Protein 2GAN (pdb70)

Secondary structure (DSSP, 8-state):
-EEEE-SSGGGGHHHHHH--HHHHHTTT-SS--TT-SSPPPTT-HHHHHHHHHHHHHHIIIII-SEEEEEESSS-EEEEEEEE-S-GGGT--TT--TT--TTEEEEEEEEE-TTSTTSSHHHHHHHHHHHHHHHTT-EEEEEE-GGGSHHHHH---SEEE---TT-EEEEE-HHHHHT-/-EEEE-SSGGGGHHHHHH--HHHHHTTT-SS--TT-SSPPPTT-HHHHHHHHHHHHHHIIIII-SEEEEEEETTEEEEEEEEE-SSGGGS---SS-TT--TTEEEEEEEEE-GGGTTSSHHHHHHHHHHHHHHHTT-EEEEEE-GGGSHHHHH---SEEE---SS-EEEEE-TTT-

CATH classification: 3.40.630.30 (+1 more: 6.20.300.10)

Foldseek 3Di:
DFKDWDPQLLVCLVLLLVLLLVCLVLQNLPDDQPPDDDQDGSVDSVSSCVRCVVVSNCCSHQAFPIKMATDDPNHGFWIKTKGQDPPVPNPPPVDDPVQPNQAMEMDPTDGSPVCPPVCRSVRRVVVRQVVSVVVNHHYDYDDDVCSPVVNVVVLQQWDFPQPDPGTDIDGHPVSNVVD/DFKDWDPQQLVCLVLLLVLLLVCLVLQNLPPDQVVDPDQDGSVDSVSNCVRCSVVSNLCSHQAFPIKMFTDDVPHGFWIKTKGQPPNVPRPDDQDDPVQDNQAMEMDPTDGRPVCPPPCRSVRVVVVRCVVQVVVNHHYDYGDDPCSPVVNVVVCVQWDWPDDPVDTDIDHDPVRD

Sequence (355 aa):
EGVKKIKNPSTVKDELLELFRIYRSTNGKYPALEWVKRKPNPNDFNGFREVYEPFLKFRLSQEFDELYTYQKDNRIIGTIALVYKRIKEKGIWWVPEELNEKVGLIEFFVVDPEFQGKGIGSTLLEFAVKRLRSLGKDPYVVTFPNLEAYSYYYKKGFREIRYKEFVILKFNHKKFQLEEGVKKIKNPSTVKDELLELFRIYRSTNGKYPALEWVKRKPNPNDFNGFREVYEPFLKFRLSQEFDELYTYQKDNRIIGTIALVYKRIKEKGIWWVPEELNEKVGLIEFFVVDPEFQGKGIGSTLLEFAVKRLRSLGKDPYVVTFPNLEAYSYYYKKGFREIRYKEFVILKFNHKKF

Solvent-accessible surface area: 19460 Å² total

InterPro domains:
  IPR000182 GNAT domain [PF00583] (55-162)
  IPR000182 GNAT domain [PS51186] (5-179)
  IPR016181 Acyl-CoA N-acyltransferase [SSF55729] (15-171)

Structure (mmCIF, N/CA/C/O backbone):
data_2GAN
#
_entry.id   2GAN
#
_cell.length_a   128.706
_cell.length_b   76.660
_cell.length_c   45.005
_cell.angle_alpha   90.00
_cell.angle_beta   100.32
_cell.angle_gamma   90.00
#
_symmetry.space_group_name_H-M   'C 1 2 1'
#
loop_
_entity.id
_entity.type
_entity.pdbx_description
1 polymer '182aa long hypothetical protein'
2 non-polymer 'SULFATE ION'
3 non-polymer 1,2-ETHANEDIOL
4 water water
#
loop_
_atom_site.group_PDB
_atom_site.id
_atom_site.type_symbol
_atom_site.label_atom_id
_atom_site.label_alt_id
_atom_site.label_comp_id
_atom_site.label_asym_id
_atom_site.label_entity_id
_atom_site.label_seq_id
_atom_site.pdbx_PDB_ins_code
_atom_site.Cartn_x
_atom_site.Cartn_y
_atom_site.Cartn_z
_atom_site.occupancy
_atom_site.B_iso_or_equiv
_atom_site.auth_seq_id
_atom_site.auth_comp_id
_atom_site.auth_asym_id
_atom_site.auth_atom_id
_atom_site.pdbx_PDB_model_num
ATOM 9 N N . GLU A 1 2 ? 45.209 30.278 14.788 1.00 38.54 2 GLU A N 1
ATOM 10 C CA . GLU A 1 2 ? 44.680 30.652 16.090 1.00 36.74 2 GLU A CA 1
ATOM 11 C C . GLU A 1 2 ? 45.641 30.218 17.188 1.00 35.65 2 GLU A C 1
ATOM 12 O O . GLU A 1 2 ? 46.648 29.562 16.915 1.00 35.41 2 GLU A O 1
ATOM 18 N N . GLY A 1 3 ? 45.326 30.585 18.426 1.00 32.80 3 GLY A N 1
ATOM 19 C CA . GLY A 1 3 ? 46.174 30.217 19.544 1.00 30.64 3 GLY A CA 1
ATOM 20 C C . GLY A 1 3 ? 46.245 31.292 20.611 1.00 30.06 3 GLY A C 1
ATOM 21 O O . GLY A 1 3 ? 45.719 32.397 20.436 1.00 28.39 3 GLY A O 1
ATOM 22 N N . VAL A 1 4 ? 46.900 30.962 21.722 1.00 28.49 4 VAL A N 1
ATOM 23 C CA . VAL A 1 4 ? 47.066 31.885 22.836 1.00 26.91 4 VAL A CA 1
ATOM 24 C C . VAL A 1 4 ? 48.133 32.906 22.483 1.00 27.31 4 VAL A C 1
ATOM 25 O O . VAL A 1 4 ? 49.165 32.565 21.919 1.00 27.75 4 VAL A O 1
ATOM 29 N N . LYS A 1 5 ? 47.891 34.164 22.800 1.00 25.77 5 LYS A N 1
ATOM 30 C CA . LYS A 1 5 ? 48.886 35.164 22.485 1.00 26.94 5 LYS A CA 1
ATOM 31 C C . LYS A 1 5 ? 48.959 36.184 23.602 1.00 27.32 5 LYS A C 1
ATOM 32 O O . LYS A 1 5 ? 47.939 36.718 24.045 1.00 26.63 5 LYS A O 1
ATOM 38 N N . LYS A 1 6 ? 50.176 36.441 24.065 1.00 26.19 6 LYS A N 1
ATOM 39 C CA . LYS A 1 6 ? 50.389 37.392 25.143 1.00 25.78 6 LYS A CA 1
ATOM 40 C C . LYS A 1 6 ? 50.352 38.802 24.571 1.00 24.48 6 LYS A C 1
ATOM 41 O O . LYS A 1 6 ? 50.804 39.030 23.454 1.00 23.66 6 LYS A O 1
ATOM 47 N N . ILE A 1 7 ? 49.791 39.740 25.323 1.00 23.26 7 ILE A N 1
ATOM 48 C CA . ILE A 1 7 ? 49.754 41.121 24.862 1.00 24.40 7 ILE A CA 1
ATOM 49 C C . ILE A 1 7 ? 50.852 41.898 25.593 1.00 24.80 7 ILE A C 1
ATOM 50 O O . ILE A 1 7 ? 50.776 42.111 26.803 1.00 25.51 7 ILE A O 1
ATOM 55 N N . LYS A 1 8 ? 51.874 42.312 24.852 1.00 26.28 8 LYS A N 1
ATOM 56 C CA . LYS A 1 8 ? 52.996 43.058 25.423 1.00 28.98 8 LYS A CA 1
ATOM 57 C C . LYS A 1 8 ? 52.538 44.296 26.193 1.00 28.54 8 LYS A C 1
ATOM 58 O O . LYS A 1 8 ? 52.949 44.517 27.328 1.00 29.92 8 LYS A O 1
ATOM 64 N N . ASN A 1 9 ? 51.683 45.100 25.577 1.00 28.61 9 ASN A N 1
ATOM 65 C CA . ASN A 1 9 ? 51.190 46.310 26.220 1.00 30.18 9 ASN A CA 1
ATOM 66 C C . ASN A 1 9 ? 49.665 46.304 26.221 1.00 30.03 9 ASN A C 1
ATOM 67 O O . ASN A 1 9 ? 49.021 46.901 25.359 1.00 30.51 9 ASN A O 1
ATOM 72 N N . PRO A 1 10 ? 49.069 45.624 27.215 1.00 29.70 10 PRO A N 1
ATOM 73 C CA . PRO A 1 10 ? 47.620 45.500 27.366 1.00 28.28 10 PRO A CA 1
ATOM 74 C C . PRO A 1 10 ? 46.798 46.724 26.978 1.00 29.31 10 PRO A C 1
ATOM 75 O O . PRO A 1 10 ? 45.696 46.583 26.447 1.00 28.30 10 PRO A O 1
ATOM 79 N N . SER A 1 11 ? 47.321 47.924 27.214 1.00 27.08 11 SER A N 1
ATOM 80 C CA . SER A 1 11 ? 46.548 49.117 26.878 1.00 27.86 11 SER A CA 1
ATOM 81 C C . SER A 1 11 ? 46.315 49.310 25.373 1.00 27.21 11 SER A C 1
ATOM 82 O O . SER A 1 11 ? 45.354 49.966 24.977 1.00 28.73 11 SER A O 1
ATOM 85 N N . THR A 1 12 ? 47.166 48.723 24.535 1.00 26.69 12 THR A N 1
ATOM 86 C CA . THR A 1 12 ? 47.027 48.881 23.088 1.00 25.67 12 THR A CA 1
ATOM 87 C C . THR A 1 12 ? 45.856 48.127 22.443 1.00 24.85 12 THR A C 1
ATOM 88 O O . THR A 1 12 ? 45.618 48.271 21.247 1.00 25.12 12 THR A O 1
ATOM 92 N N . VAL A 1 13 ? 45.126 47.327 23.212 1.00 23.46 13 VAL A N 1
ATOM 93 C CA . VAL A 1 13 ? 43.986 46.606 22.645 1.00 23.66 13 VAL A CA 1
ATOM 94 C C . VAL A 1 13 ? 42.685 46.981 23.346 1.00 24.11 13 VAL A C 1
ATOM 95 O O . VAL A 1 13 ? 41.685 46.271 23.249 1.00 22.59 13 VAL A O 1
ATOM 99 N N . LYS A 1 14 ? 42.699 48.119 24.032 1.00 25.20 14 LYS A N 1
ATOM 100 C CA . LYS A 1 14 ? 41.529 48.583 24.767 1.00 27.27 14 LYS A CA 1
ATOM 101 C C . LYS A 1 14 ? 40.256 48.659 23.916 1.00 26.17 14 LYS A C 1
ATOM 102 O O . LYS A 1 14 ? 39.194 48.182 24.323 1.00 25.99 14 LYS A O 1
ATOM 108 N N . ASP A 1 15 ? 40.366 49.253 22.735 1.00 26.04 15 ASP A N 1
ATOM 109 C CA . ASP A 1 15 ? 39.218 49.400 21.850 1.00 24.11 15 ASP A CA 1
ATOM 110 C C . ASP A 1 15 ? 38.625 48.057 21.444 1.00 23.29 15 ASP A C 1
ATOM 111 O O . ASP A 1 15 ? 37.403 47.854 21.512 1.00 18.86 15 ASP A O 1
ATOM 116 N N . GLU A 1 16 ? 39.487 47.136 21.028 1.00 22.51 16 GLU A N 1
ATOM 117 C CA . GLU A 1 16 ? 39.028 45.811 20.626 1.00 22.25 16 GLU A CA 1
ATOM 118 C C . GLU A 1 16 ? 38.394 45.089 21.814 1.00 21.82 16 GLU A C 1
ATOM 119 O O . GLU A 1 16 ? 37.376 44.423 21.665 1.00 24.60 16 GLU A O 1
ATOM 125 N N . LEU A 1 17 ? 38.999 45.230 22.991 1.00 22.39 17 LEU A N 1
ATOM 126 C CA . LEU A 1 17 ? 38.480 44.600 24.202 1.00 21.17 17 LEU A CA 1
ATOM 127 C C . LEU A 1 17 ? 37.144 45.226 24.624 1.00 20.92 17 LEU A C 1
ATOM 128 O O . LEU A 1 17 ? 36.198 44.521 24.988 1.00 18.24 17 LEU A O 1
ATOM 133 N N . LEU A 1 18 ? 37.068 46.550 24.566 1.00 19.18 18 LEU A N 1
ATOM 134 C CA . LEU A 1 18 ? 35.844 47.253 24.934 1.00 20.54 18 LEU A CA 1
ATOM 135 C C . LEU A 1 18 ? 34.635 46.687 24.185 1.00 21.93 18 LEU A C 1
ATOM 136 O O . LEU A 1 18 ? 33.595 46.398 24.785 1.00 23.24 18 LEU A O 1
ATOM 141 N N . GLU A 1 19 ? 34.785 46.527 22.871 1.00 21.54 19 GLU A N 1
ATOM 142 C CA . GLU A 1 19 ? 33.716 46.018 22.014 1.00 21.71 19 GLU A CA 1
ATOM 143 C C . GLU A 1 19 ? 33.403 44.548 22.310 1.00 21.31 19 GLU A C 1
ATOM 144 O O . GLU A 1 19 ? 32.251 44.113 22.214 1.00 18.93 19 GLU A O 1
ATOM 150 N N . LEU A 1 20 ? 34.428 43.781 22.666 1.00 19.70 20 LEU A N 1
ATOM 151 C CA . LEU A 1 20 ? 34.218 42.376 23.007 1.00 19.84 20 LEU A CA 1
ATOM 152 C C . LEU A 1 20 ? 33.397 42.331 24.306 1.00 20.89 20 LEU A C 1
ATOM 153 O O . LEU A 1 20 ? 32.434 41.566 24.423 1.00 20.59 20 LEU A O 1
ATOM 166 N N . PHE A 1 22 ? 31.331 44.512 25.397 1.00 23.93 22 PHE A N 1
ATOM 167 C CA . PHE A 1 22 ? 29.966 44.984 25.162 1.00 22.58 22 PHE A CA 1
ATOM 168 C C . PHE A 1 22 ? 29.114 43.869 24.568 1.00 21.69 22 PHE A C 1
ATOM 169 O O . PHE A 1 22 ? 27.961 43.674 24.961 1.00 22.09 22 PHE A O 1
ATOM 177 N N . ARG A 1 23 ? 29.679 43.137 23.618 1.00 23.11 23 ARG A N 1
ATOM 178 C CA . ARG A 1 23 ? 28.940 42.050 22.997 1.00 23.89 23 ARG A CA 1
ATOM 179 C C . ARG A 1 23 ? 28.573 41.026 24.066 1.00 23.71 23 ARG A C 1
ATOM 180 O O . ARG A 1 23 ? 27.505 40.422 24.025 1.00 25.73 23 ARG A O 1
ATOM 188 N N . ILE A 1 24 ? 29.445 40.859 25.050 1.00 25.46 24 ILE A N 1
ATOM 189 C CA . ILE A 1 24 ? 29.174 39.927 26.139 1.00 25.75 24 ILE A CA 1
ATOM 190 C C . ILE A 1 24 ? 28.083 40.502 27.043 1.00 25.86 24 ILE A C 1
ATOM 191 O O . ILE A 1 24 ? 27.200 39.782 27.505 1.00 24.70 24 ILE A O 1
ATOM 196 N N . TYR A 1 25 ? 28.156 41.808 27.287 1.00 24.24 25 TYR A N 1
ATOM 197 C CA . TYR A 1 25 ? 27.176 42.499 28.118 1.00 25.08 25 TYR A CA 1
ATOM 198 C C . TYR A 1 25 ? 25.796 42.360 27.488 1.00 25.71 25 TYR A C 1
ATOM 199 O O . TYR A 1 25 ? 24.798 42.217 28.187 1.00 28.43 25 TYR A O 1
ATOM 208 N N . ARG A 1 26 ? 25.741 42.405 26.165 1.00 27.01 26 ARG A N 1
ATOM 209 C CA . ARG A 1 26 ? 24.473 42.283 25.456 1.00 27.63 26 ARG A CA 1
ATOM 210 C C . ARG A 1 26 ? 24.025 40.820 25.413 1.00 28.30 26 ARG A C 1
ATOM 211 O O . ARG A 1 26 ? 22.878 40.505 25.726 1.00 28.59 26 ARG A O 1
ATOM 219 N N . SER A 1 27 ? 24.927 39.918 25.046 1.00 28.33 27 SER A N 1
ATOM 220 C CA . SER A 1 27 ? 24.555 38.509 24.972 1.00 28.91 27 SER A CA 1
ATOM 221 C C . SER A 1 27 ? 24.058 37.966 26.312 1.00 27.92 27 SER A C 1
ATOM 222 O O . SER A 1 27 ? 23.164 37.125 26.343 1.00 27.38 27 SER A O 1
ATOM 225 N N . THR A 1 28 ? 24.634 38.448 27.412 1.00 27.15 28 THR A N 1
ATOM 226 C CA . THR A 1 28 ? 24.239 38.006 28.757 1.00 26.29 28 THR A CA 1
ATOM 227 C C . THR A 1 28 ? 23.165 38.905 29.372 1.00 29.00 28 THR A C 1
ATOM 228 O O . THR A 1 28 ? 22.837 38.783 30.557 1.00 30.09 28 THR A O 1
ATOM 232 N N . ASN A 1 29 ? 22.634 39.821 28.576 1.00 29.14 29 ASN A N 1
ATOM 233 C CA . ASN A 1 29 ? 21.603 40.738 29.046 1.00 31.58 29 ASN A CA 1
ATOM 234 C C . ASN A 1 29 ? 22.017 41.543 30.280 1.00 29.32 29 ASN A C 1
ATOM 235 O O . ASN A 1 29 ? 21.291 41.600 31.276 1.00 28.13 29 ASN A O 1
ATOM 240 N N . GLY A 1 30 ? 23.187 42.168 30.202 1.00 29.09 30 GLY A N 1
ATOM 241 C CA . GLY A 1 30 ? 23.678 42.988 31.299 1.00 28.19 30 GLY A CA 1
ATOM 242 C C . GLY A 1 30 ? 24.293 42.249 32.474 1.00 26.88 30 GLY A C 1
ATOM 243 O O . GLY A 1 30 ? 24.649 42.864 33.478 1.00 25.60 30 GLY A O 1
ATOM 244 N N . LYS A 1 31 ? 24.439 40.936 32.350 1.00 25.97 31 LYS A N 1
ATOM 245 C CA . LYS A 1 31 ? 24.999 40.131 33.430 1.00 25.62 31 LYS A CA 1
ATOM 246 C C . LYS A 1 31 ? 26.504 40.309 33.595 1.00 24.69 31 LYS A C 1
ATOM 247 O O . LYS A 1 31 ? 26.988 40.566 34.697 1.00 24.58 31 LYS A O 1
ATOM 253 N N . TYR A 1 32 ? 27.236 40.179 32.494 1.00 22.08 32 TYR A N 1
ATOM 254 C CA . TYR A 1 32 ? 28.685 40.303 32.511 1.00 22.63 32 TYR A CA 1
ATOM 255 C C . TYR A 1 32 ? 29.156 41.249 31.416 1.00 23.05 32 TYR A C 1
ATOM 256 O O . TYR A 1 32 ? 28.510 41.380 30.379 1.00 22.81 32 TYR A O 1
ATOM 265 N N . PRO A 1 33 ? 30.283 41.940 31.641 1.00 23.14 33 PRO A N 1
ATOM 266 C CA . PRO A 1 33 ? 31.118 41.859 32.845 1.00 26.18 33 PRO A CA 1
ATOM 267 C C . PRO A 1 33 ? 30.490 42.614 34.014 1.00 27.42 33 PRO A C 1
ATOM 268 O O . PRO A 1 33 ? 29.626 43.469 33.813 1.00 27.52 33 PRO A O 1
ATOM 272 N N . ALA A 1 34 ? 30.924 42.291 35.230 1.00 29.93 34 ALA A N 1
ATOM 273 C CA . ALA A 1 34 ? 30.390 42.925 36.438 1.00 32.39 34 ALA A CA 1
ATOM 274 C C . ALA A 1 34 ? 30.651 44.426 36.491 1.00 32.63 34 ALA A C 1
ATOM 275 O O . ALA A 1 34 ? 31.711 44.892 36.085 1.00 33.04 34 ALA A O 1
ATOM 277 N N . LEU A 1 35 ? 29.676 45.174 36.995 1.00 35.18 35 LEU A N 1
ATOM 278 C CA . LEU A 1 35 ? 29.792 46.626 37.113 1.00 39.01 35 LEU A CA 1
ATOM 279 C C . LEU A 1 35 ? 29.524 47.060 38.553 1.00 41.52 35 LEU A C 1
ATOM 280 O O . LEU A 1 35 ? 28.577 47.800 38.830 1.00 41.89 35 LEU A O 1
ATOM 285 N N . GLU A 1 36 ? 30.369 46.591 39.465 1.00 44.58 36 GLU A N 1
ATOM 286 C CA . GLU A 1 36 ? 30.246 46.892 40.890 1.00 47.59 36 GLU A CA 1
ATOM 287 C C . GLU A 1 36 ? 30.110 48.383 41.211 1.00 47.85 36 GLU A C 1
ATOM 288 O O . GLU A 1 36 ? 29.286 48.764 42.042 1.00 49.01 36 GLU A O 1
ATOM 294 N N . TRP A 1 37 ? 30.919 49.215 40.554 1.00 47.88 37 TRP A N 1
ATOM 295 C CA . TRP A 1 37 ? 30.918 50.666 40.775 1.00 47.70 37 TRP A CA 1
ATOM 296 C C . TRP A 1 37 ? 29.892 51.444 39.948 1.00 45.89 37 TRP A C 1
ATOM 297 O O . TRP A 1 37 ? 30.083 52.631 39.678 1.00 44.65 37 TRP A O 1
ATOM 308 N N . VAL A 1 38 ? 28.808 50.785 39.551 1.00 44.57 38 VAL A N 1
ATOM 309 C CA . VAL A 1 38 ? 27.780 51.444 38.751 1.00 42.69 38 VAL A CA 1
ATOM 310 C C . VAL A 1 38 ? 26.420 51.396 39.430 1.00 41.80 38 VAL A C 1
ATOM 311 O O . VAL A 1 38 ? 25.896 50.320 39.722 1.00 39.33 38 VAL A O 1
ATOM 315 N N . LYS A 1 39 ? 25.855 52.574 39.679 1.00 41.92 39 LYS A N 1
ATOM 316 C CA . LYS A 1 39 ? 24.558 52.682 40.331 1.00 42.37 39 LYS A CA 1
ATOM 317 C C . LYS A 1 39 ? 23.476 52.141 39.409 1.00 41.97 39 LYS A C 1
ATOM 318 O O . LYS A 1 39 ? 22.903 51.076 39.652 1.00 43.36 39 LYS A O 1
ATOM 324 N N . ARG A 1 40 ? 23.197 52.882 38.347 1.00 41.42 40 ARG A N 1
ATOM 325 C CA . ARG A 1 40 ? 22.197 52.464 37.377 1.00 40.05 40 ARG A CA 1
ATOM 326 C C . ARG A 1 40 ? 22.913 51.870 36.164 1.00 36.68 40 ARG A C 1
ATOM 327 O O . ARG A 1 40 ? 23.668 52.560 35.481 1.00 34.33 40 ARG A O 1
ATOM 335 N N . LYS A 1 41 ? 22.682 50.584 35.909 1.00 33.93 41 LYS A N 1
ATOM 336 C CA . LYS A 1 41 ? 23.318 49.909 34.785 1.00 32.12 41 LYS A CA 1
ATOM 337 C C . LYS A 1 41 ? 22.576 50.196 33.479 1.00 29.53 41 LYS A C 1
ATOM 338 O O . LYS A 1 41 ? 21.346 50.211 33.438 1.00 26.72 41 LYS A O 1
ATOM 344 N N . PRO A 1 42 ? 23.325 50.455 32.395 1.00 28.78 42 PRO A N 1
ATOM 345 C CA . PRO A 1 42 ? 22.742 50.748 31.084 1.00 27.97 42 PRO A CA 1
ATOM 346 C C . PRO A 1 42 ? 22.106 49.540 30.421 1.00 29.97 42 PRO A C 1
ATOM 347 O O . PRO A 1 42 ? 22.393 48.395 30.775 1.00 28.99 42 PRO A O 1
ATOM 351 N N . ASN A 1 43 ? 21.236 49.813 29.458 1.00 31.52 43 ASN A N 1
ATOM 352 C CA . ASN A 1 43 ? 20.557 48.766 28.714 1.00 33.89 43 ASN A CA 1
ATOM 353 C C . ASN A 1 43 ? 21.624 47.921 28.034 1.00 33.96 43 ASN A C 1
ATOM 354 O O . ASN A 1 43 ? 22.605 48.450 27.519 1.00 34.57 43 ASN A O 1
ATOM 359 N N . PRO A 1 44 ? 21.447 46.596 28.024 1.00 35.19 44 PRO A N 1
ATOM 360 C CA . PRO A 1 44 ? 22.412 45.687 27.396 1.00 35.40 44 PRO A CA 1
ATOM 361 C C . PRO A 1 44 ? 22.665 45.948 25.911 1.00 34.78 44 PRO A C 1
ATOM 362 O O . PRO A 1 44 ? 23.689 45.540 25.375 1.00 35.75 44 PRO A O 1
ATOM 366 N N . ASN A 1 45 ? 21.735 46.628 25.251 1.00 35.85 45 ASN A N 1
ATOM 367 C CA . ASN A 1 45 ? 21.899 46.935 23.837 1.00 36.57 45 ASN A CA 1
ATOM 368 C C . ASN A 1 45 ? 22.450 48.347 23.636 1.00 35.58 45 ASN A C 1
ATOM 369 O O . ASN A 1 45 ? 22.652 48.784 22.506 1.00 34.77 45 ASN A O 1
ATOM 374 N N . ASP A 1 46 ? 22.695 49.051 24.735 1.00 33.78 46 ASP A N 1
ATOM 375 C CA . ASP A 1 46 ? 23.212 50.417 24.678 1.00 33.46 46 ASP A CA 1
ATOM 376 C C . ASP A 1 46 ? 24.734 50.469 24.816 1.00 31.99 46 ASP A C 1
ATOM 377 O O . ASP A 1 46 ? 25.263 50.488 25.927 1.00 31.09 46 ASP A O 1
ATOM 382 N N . PHE A 1 47 ? 25.430 50.500 23.684 1.00 32.71 47 PHE A N 1
ATOM 383 C CA . PHE A 1 47 ? 26.891 50.547 23.683 1.00 33.85 47 PHE A CA 1
ATOM 384 C C . PHE A 1 47 ? 27.453 51.823 24.307 1.00 32.93 47 PHE A C 1
ATOM 385 O O . PHE A 1 47 ? 28.339 51.757 25.160 1.00 31.49 47 PHE A O 1
ATOM 393 N N . ASN A 1 48 ? 26.944 52.977 23.883 1.00 33.16 48 ASN A N 1
ATOM 394 C CA . ASN A 1 48 ? 27.418 54.253 24.418 1.00 33.90 48 ASN A CA 1
ATOM 395 C C . ASN A 1 48 ? 27.318 54.277 25.941 1.00 31.63 48 ASN A C 1
ATOM 396 O O . ASN A 1 48 ? 28.248 54.700 26.625 1.00 31.93 48 ASN A O 1
ATOM 401 N N . GLY A 1 49 ? 26.191 53.822 26.472 1.00 30.42 49 GLY A N 1
ATOM 402 C CA . GLY A 1 49 ? 26.020 53.809 27.913 1.00 28.46 49 GLY A CA 1
ATOM 403 C C . GLY A 1 49 ? 26.989 52.842 28.571 1.00 27.85 49 GLY A C 1
ATOM 404 O O . GLY A 1 49 ? 27.511 53.114 29.651 1.00 25.86 49 GLY A O 1
ATOM 405 N N . PHE A 1 50 ? 27.236 51.710 27.916 1.00 27.68 50 PHE A N 1
ATOM 406 C CA . PHE A 1 50 ? 28.147 50.717 28.457 1.00 25.61 50 PHE A CA 1
ATOM 407 C C . PHE A 1 50 ? 29.543 51.304 28.522 1.00 26.49 50 PHE A C 1
ATOM 408 O O . PHE A 1 50 ? 30.179 51.298 29.569 1.00 26.32 50 PHE A O 1
ATOM 416 N N . ARG A 1 51 ? 30.014 51.815 27.391 1.00 29.72 51 ARG A N 1
ATOM 417 C CA . ARG A 1 51 ? 31.350 52.391 27.312 1.00 33.34 51 ARG A CA 1
ATOM 418 C C . ARG A 1 51 ? 31.583 53.475 28.351 1.00 34.95 51 ARG A C 1
ATOM 419 O O . ARG A 1 51 ? 32.580 53.456 29.072 1.00 34.41 51 ARG A O 1
ATOM 427 N N . GLU A 1 52 ? 30.650 54.417 28.426 1.00 37.76 52 GLU A N 1
ATOM 428 C CA . GLU A 1 52 ? 30.756 55.529 29.354 1.00 38.92 52 GLU A CA 1
ATOM 429 C C . GLU A 1 52 ? 30.977 55.102 30.792 1.00 38.78 52 GLU A C 1
ATOM 430 O O . GLU A 1 52 ? 31.648 55.792 31.555 1.00 37.55 52 GLU A O 1
ATOM 436 N N . VAL A 1 53 ? 30.420 53.959 31.163 1.00 38.16 53 VAL A N 1
ATOM 437 C CA . VAL A 1 53 ? 30.548 53.504 32.532 1.00 37.95 53 VAL A CA 1
ATOM 438 C C . VAL A 1 53 ? 31.543 52.359 32.745 1.00 35.94 53 VAL A C 1
ATOM 439 O O . VAL A 1 53 ? 31.823 51.991 33.884 1.00 36.50 53 VAL A O 1
ATOM 443 N N . TYR A 1 54 ? 32.094 51.816 31.660 1.00 33.28 54 TYR A N 1
ATOM 444 C CA . TYR A 1 54 ? 33.042 50.704 31.758 1.00 30.38 54 TYR A CA 1
ATOM 445 C C . TYR A 1 54 ? 34.442 51.040 31.243 1.00 29.04 54 TYR A C 1
ATOM 446 O O . TYR A 1 54 ? 35.438 50.527 31.751 1.00 27.23 54 TYR A O 1
ATOM 455 N N . GLU A 1 55 ? 34.508 51.904 30.237 1.00 28.91 55 GLU A N 1
ATOM 456 C CA . GLU A 1 55 ? 35.773 52.312 29.640 1.00 28.97 55 GLU A CA 1
ATOM 457 C C . GLU A 1 55 ? 36.787 52.756 30.696 1.00 28.28 55 GLU A C 1
ATOM 458 O O . GLU A 1 55 ? 37.930 52.315 30.683 1.00 27.82 55 GLU A O 1
ATOM 464 N N . PRO A 1 56 ? 36.380 53.621 31.638 1.00 29.38 56 PRO A N 1
ATOM 465 C CA . PRO A 1 56 ? 37.330 54.068 32.666 1.00 29.48 56 PRO A CA 1
ATOM 466 C C . PRO A 1 56 ? 37.903 52.896 33.486 1.00 28.62 56 PRO A C 1
ATOM 467 O O . PRO A 1 56 ? 39.094 52.863 33.788 1.00 24.67 56 PRO A O 1
ATOM 471 N N . PHE A 1 57 ? 37.047 51.935 33.826 1.00 28.85 57 PHE A N 1
ATOM 472 C CA . PHE A 1 57 ? 37.449 50.755 34.590 1.00 29.23 57 PHE A CA 1
ATOM 473 C C . PHE A 1 57 ? 38.493 49.944 33.809 1.00 27.65 57 PHE A C 1
ATOM 474 O O . PHE A 1 57 ? 39.541 49.594 34.338 1.00 27.17 57 PHE A O 1
ATOM 482 N N . LEU A 1 58 ? 38.200 49.661 32.545 1.00 26.51 58 LEU A N 1
ATOM 483 C CA . LEU A 1 58 ? 39.101 48.897 31.689 1.00 25.28 58 LEU A CA 1
ATOM 484 C C . LEU A 1 58 ? 40.436 49.618 31.503 1.00 24.85 58 LEU A C 1
ATOM 485 O O . LEU A 1 58 ? 41.507 49.009 31.599 1.00 21.45 58 LEU A O 1
ATOM 490 N N . LYS A 1 59 ? 40.374 50.919 31.237 1.00 23.29 59 LYS A N 1
ATOM 491 C CA . LYS A 1 59 ? 41.595 51.691 31.029 1.00 24.53 59 LYS A CA 1
ATOM 492 C C . LYS A 1 59 ? 42.527 51.485 32.220 1.00 24.09 59 LYS A C 1
ATOM 493 O O . LYS A 1 59 ? 43.712 51.195 32.048 1.00 25.52 59 LYS A O 1
ATOM 499 N N . PHE A 1 60 ? 41.983 51.625 33.426 1.00 22.39 60 PHE A N 1
ATOM 500 C CA . PHE A 1 60 ? 42.769 51.441 34.633 1.00 22.16 60 PHE A CA 1
ATOM 501 C C . PHE A 1 60 ? 43.355 50.041 34.775 1.00 22.15 60 PHE A C 1
ATOM 502 O O . PHE A 1 60 ? 44.538 49.890 35.063 1.00 18.65 60 PHE A O 1
ATOM 510 N N . ARG A 1 61 ? 42.531 49.016 34.579 1.00 22.40 61 ARG A N 1
ATOM 511 C CA . ARG A 1 61 ? 43.008 47.644 34.730 1.00 23.14 61 ARG A CA 1
ATOM 512 C C . ARG A 1 61 ? 44.115 47.289 33.752 1.0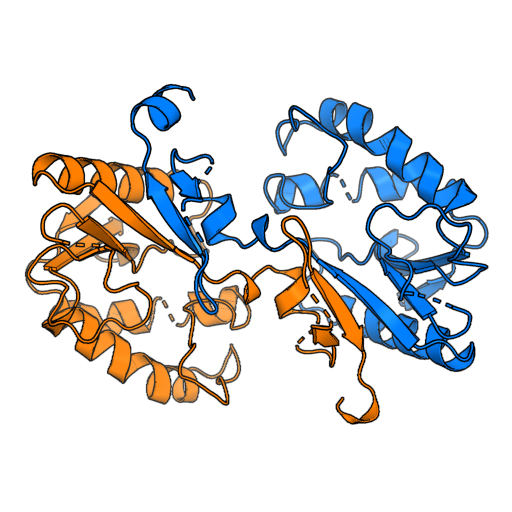0 23.10 61 ARG A C 1
ATOM 513 O O . ARG A 1 61 ? 45.087 46.630 34.114 1.00 22.47 61 ARG A O 1
ATOM 521 N N . LEU A 1 62 ? 43.942 47.711 32.504 1.00 22.12 62 LEU A N 1
ATOM 522 C CA . LEU A 1 62 ? 44.909 47.449 31.454 1.00 23.85 62 LEU A CA 1
ATOM 523 C C . LEU A 1 62 ? 46.230 48.152 31.759 1.00 25.33 62 LEU A C 1
ATOM 524 O O . LEU A 1 62 ? 47.298 47.618 31.472 1.00 26.05 62 LEU A O 1
ATOM 529 N N . SER A 1 63 ? 46.159 49.342 32.351 1.00 26.35 63 SER A N 1
ATOM 530 C CA . SER A 1 63 ? 47.371 50.106 32.671 1.00 28.87 63 SER A CA 1
ATOM 531 C C . SER A 1 63 ? 48.096 49.715 33.960 1.00 28.47 63 SER A C 1
ATOM 532 O O . SER A 1 63 ? 49.322 49.588 33.981 1.00 29.96 63 SER A O 1
ATOM 535 N N . GLN A 1 64 ? 47.340 49.528 35.033 1.00 28.00 64 GLN A N 1
ATOM 536 C CA . GLN A 1 64 ? 47.934 49.208 36.328 1.00 29.15 64 GLN A CA 1
ATOM 537 C C . GLN A 1 64 ? 47.664 47.807 36.872 1.00 29.09 64 GLN A C 1
ATOM 538 O O . GLN A 1 64 ? 48.589 47.030 37.084 1.00 32.85 64 GLN A O 1
ATOM 544 N N . GLU A 1 65 ? 46.396 47.494 37.105 1.00 26.88 65 GLU A N 1
ATOM 545 C CA . GLU A 1 65 ? 46.011 46.214 37.679 1.00 26.65 65 GLU A CA 1
ATOM 546 C C . GLU A 1 65 ? 46.591 44.947 37.051 1.00 25.04 65 GLU A C 1
ATOM 547 O O . GLU A 1 65 ? 47.241 44.165 37.735 1.00 24.42 65 GLU A O 1
ATOM 553 N N . PHE A 1 66 ? 46.373 44.739 35.760 1.00 26.49 66 PHE A N 1
ATOM 554 C CA . PHE A 1 66 ? 46.874 43.530 35.094 1.00 27.07 66 PHE A CA 1
ATOM 555 C C . PHE A 1 66 ? 48.404 43.449 34.997 1.00 27.27 66 PHE A C 1
ATOM 556 O O . PHE A 1 66 ? 49.059 44.385 34.534 1.00 27.03 66 PHE A O 1
ATOM 564 N N . ASP A 1 67 ? 48.977 42.334 35.442 1.00 26.48 67 ASP A N 1
ATOM 565 C CA . ASP A 1 67 ? 50.429 42.152 35.368 1.00 24.82 67 ASP A CA 1
ATOM 566 C C . ASP A 1 67 ? 50.770 41.415 34.068 1.00 25.71 67 ASP A C 1
ATOM 567 O O . ASP A 1 67 ? 51.858 41.583 33.508 1.00 22.80 67 ASP A O 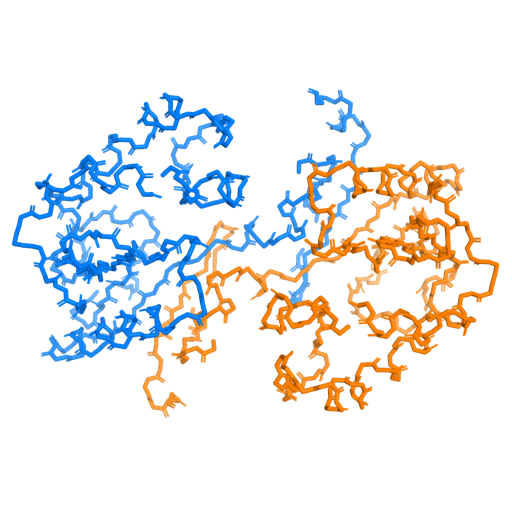1
ATOM 572 N N . GLU A 1 68 ? 49.821 40.601 33.600 1.00 23.69 68 GLU A N 1
ATOM 573 C CA . GLU A 1 68 ? 49.951 39.857 32.354 1.00 22.13 68 GLU A CA 1
ATOM 574 C C . GLU A 1 68 ? 48.564 39.653 31.762 1.00 21.60 68 GLU A C 1
ATOM 575 O O . GLU A 1 68 ? 47.637 39.240 32.463 1.00 21.89 68 GLU A O 1
ATOM 581 N N . LEU A 1 69 ? 48.420 39.972 30.479 1.00 19.83 69 LEU A N 1
ATOM 582 C CA . LEU A 1 69 ? 47.150 39.812 29.779 1.00 19.39 69 LEU A CA 1
ATOM 583 C C . LEU A 1 69 ? 47.326 38.816 28.640 1.00 18.10 69 LEU A C 1
ATOM 584 O O . LEU A 1 69 ? 48.205 38.967 27.797 1.00 16.81 69 LEU A O 1
ATOM 589 N N . TYR A 1 70 ? 46.478 37.801 28.616 1.00 19.41 70 TYR A N 1
ATOM 590 C CA . TYR A 1 70 ? 46.547 36.796 27.579 1.00 20.19 70 TYR A CA 1
ATOM 591 C C . TYR A 1 70 ? 45.248 36.796 26.802 1.00 20.86 70 TYR A C 1
ATOM 592 O O . TYR A 1 70 ? 44.189 37.103 27.344 1.00 23.18 70 TYR A O 1
ATOM 601 N N . THR A 1 71 ? 45.330 36.490 25.515 1.00 20.55 71 THR A N 1
ATOM 602 C CA . THR A 1 71 ? 44.134 36.461 24.695 1.00 22.52 71 THR A CA 1
ATOM 603 C C . THR A 1 71 ? 44.210 35.282 23.770 1.00 23.86 71 THR A C 1
ATOM 604 O O . THR A 1 71 ? 45.293 34.791 23.459 1.00 25.97 71 THR A O 1
ATOM 608 N N . TYR A 1 72 ? 43.052 34.819 23.332 1.00 24.31 72 TYR A N 1
ATOM 609 C CA . TYR A 1 72 ? 43.031 33.740 22.372 1.00 23.54 72 TYR A CA 1
ATOM 610 C C . TYR A 1 72 ? 42.659 34.482 21.107 1.00 22.18 72 TYR A C 1
ATOM 611 O O . TYR A 1 72 ? 41.652 35.190 21.063 1.00 23.04 72 TYR A O 1
ATOM 620 N N . GLN A 1 73 ? 43.501 34.368 20.092 1.00 22.35 73 GLN A N 1
ATOM 621 C CA . GLN A 1 73 ? 43.238 35.046 18.841 1.00 22.65 73 GLN A CA 1
ATOM 622 C C . GLN A 1 73 ? 43.107 34.062 17.696 1.00 23.98 73 GLN A C 1
ATOM 623 O O . GLN A 1 73 ? 43.741 33.001 17.679 1.00 22.53 73 GLN A O 1
ATOM 629 N N . LYS A 1 74 ? 42.258 34.427 16.747 1.00 23.36 74 LYS A N 1
ATOM 630 C CA . LYS A 1 74 ? 42.032 33.635 15.556 1.00 25.66 74 LYS A CA 1
ATOM 631 C C . LYS A 1 74 ? 42.243 34.623 14.424 1.00 26.48 74 LYS A C 1
ATOM 632 O O . LYS A 1 74 ? 41.491 35.590 14.292 1.00 27.84 74 LYS A O 1
ATOM 638 N N . ASP A 1 75 ? 43.280 34.403 13.627 1.00 25.88 75 ASP A N 1
ATOM 639 C CA . ASP A 1 75 ? 43.555 35.296 12.517 1.00 26.90 75 ASP A CA 1
ATOM 640 C C . ASP A 1 75 ? 43.636 36.749 12.994 1.00 25.59 75 ASP A C 1
ATOM 641 O O . ASP A 1 75 ? 42.972 37.623 12.443 1.00 25.66 75 ASP A O 1
ATOM 646 N N . ASN A 1 76 ? 44.444 36.988 14.028 1.00 25.78 76 ASN A N 1
ATOM 647 C CA . ASN A 1 76 ? 44.667 38.331 14.589 1.00 26.89 76 ASN A CA 1
ATOM 648 C C . ASN A 1 76 ? 43.426 38.990 15.181 1.00 28.03 76 ASN A C 1
ATOM 649 O O . ASN A 1 76 ? 43.321 40.219 15.205 1.00 29.25 76 ASN A O 1
ATOM 654 N N . ARG A 1 77 ? 42.495 38.178 15.665 1.00 27.13 77 ARG A N 1
ATOM 655 C CA . ARG A 1 77 ? 41.270 38.698 16.254 1.00 27.43 77 ARG A CA 1
ATOM 656 C C . ARG A 1 77 ? 41.085 38.104 17.652 1.00 26.03 77 ARG A C 1
ATOM 657 O O . ARG A 1 77 ? 41.104 36.885 17.822 1.00 24.34 77 ARG A O 1
ATOM 665 N N . ILE A 1 78 ? 40.899 38.972 18.643 1.00 22.45 78 ILE A N 1
ATOM 666 C CA . ILE A 1 78 ? 40.718 38.541 20.020 1.00 20.69 78 ILE A CA 1
ATOM 667 C C . ILE A 1 78 ? 39.337 37.947 20.254 1.00 21.54 78 ILE A C 1
ATOM 668 O O . ILE A 1 78 ? 38.336 38.662 20.186 1.00 22.20 78 ILE A O 1
ATOM 673 N N . ILE A 1 79 ? 39.274 36.643 20.517 1.00 19.86 79 ILE A N 1
ATOM 674 C CA . ILE A 1 79 ? 37.986 35.998 20.784 1.00 20.49 79 ILE A CA 1
ATOM 675 C C . ILE A 1 79 ? 37.969 35.356 22.175 1.00 21.42 79 ILE A C 1
ATOM 676 O O . ILE A 1 79 ? 37.096 34.542 22.482 1.00 22.33 79 ILE A O 1
ATOM 681 N N . GLY A 1 80 ? 38.939 35.729 23.009 1.00 20.23 80 GLY A N 1
ATOM 682 C CA . GLY A 1 80 ? 39.020 35.204 24.362 1.00 18.44 80 GLY A CA 1
ATOM 683 C C . GLY A 1 80 ? 40.067 35.965 25.151 1.00 18.60 80 GLY A C 1
ATOM 684 O O . GLY A 1 80 ? 41.069 36.390 24.589 1.00 19.78 80 GLY A O 1
ATOM 685 N N . THR A 1 81 ? 39.852 36.147 26.448 1.00 18.96 81 THR A N 1
ATOM 686 C CA . THR A 1 81 ? 40.826 36.876 27.267 1.00 20.52 81 THR A CA 1
ATOM 687 C C . THR A 1 81 ? 40.979 36.267 28.649 1.00 20.83 81 THR A C 1
ATOM 688 O O . THR A 1 81 ? 40.086 35.573 29.138 1.00 20.45 81 THR A O 1
ATOM 692 N N . ILE A 1 82 ? 42.118 36.556 29.273 1.00 20.12 82 ILE A N 1
ATOM 693 C CA . ILE A 1 82 ? 42.395 36.114 30.630 1.00 20.10 82 ILE A CA 1
ATOM 694 C C . ILE A 1 82 ? 43.603 36.901 31.152 1.00 21.26 82 ILE A C 1
ATOM 695 O O . ILE A 1 82 ? 44.619 37.040 30.469 1.00 19.78 82 ILE A O 1
ATOM 700 N N . ALA A 1 83 ? 43.460 37.422 32.364 1.00 21.98 83 ALA A N 1
ATOM 701 C CA . ALA A 1 83 ? 44.476 38.246 32.997 1.00 22.87 83 ALA A CA 1
ATOM 702 C C . ALA A 1 83 ? 44.997 37.682 34.306 1.00 21.52 83 ALA A C 1
ATOM 703 O O . ALA A 1 83 ? 44.265 37.030 35.051 1.00 21.94 83 ALA A O 1
ATOM 705 N N . LEU A 1 84 ? 46.266 37.954 34.591 1.00 21.07 84 LEU A N 1
ATOM 706 C CA . LEU A 1 84 ? 46.888 37.500 35.831 1.00 20.23 84 LEU A CA 1
ATOM 707 C C . LEU A 1 84 ? 47.372 38.675 36.660 1.00 20.86 84 LEU A C 1
ATOM 708 O O . LEU A 1 84 ? 47.951 39.627 36.125 1.00 22.01 84 LEU A O 1
ATOM 713 N N . VAL A 1 85 ? 47.134 38.604 37.964 1.00 19.64 85 VAL A N 1
ATOM 714 C CA . VAL A 1 85 ? 47.586 39.636 38.880 1.00 21.06 85 VAL A CA 1
ATOM 715 C C . VAL A 1 85 ? 48.360 38.927 39.973 1.00 21.45 85 VAL A C 1
ATOM 716 O O . VAL A 1 85 ? 47.812 38.074 40.671 1.00 22.16 85 VAL A O 1
ATOM 720 N N . TYR A 1 86 ? 49.639 39.266 40.106 1.00 18.85 86 TYR A N 1
ATOM 721 C CA . TYR A 1 86 ? 50.486 38.627 41.112 1.00 22.04 86 TYR A CA 1
ATOM 722 C C . TYR A 1 86 ? 51.617 39.509 41.672 1.00 22.45 86 TYR A C 1
ATOM 723 O O . TYR A 1 86 ? 52.290 39.110 42.618 1.00 23.60 86 TYR A O 1
ATOM 732 N N . LYS A 1 87 ? 51.820 40.701 41.108 1.00 25.42 87 LYS A N 1
ATOM 733 C CA . LYS A 1 87 ? 52.879 41.594 41.592 1.00 29.56 87 LYS A CA 1
ATOM 734 C C . LYS A 1 87 ? 52.439 42.445 42.779 1.00 31.24 87 LYS A C 1
ATOM 735 O O . LYS A 1 87 ? 51.743 43.449 42.615 1.00 32.17 87 LYS A O 1
ATOM 741 N N . ARG A 1 88 ? 52.876 42.041 43.968 1.00 32.24 88 ARG A N 1
ATOM 742 C CA . ARG A 1 88 ? 52.560 42.731 45.213 1.00 33.85 88 ARG A CA 1
ATOM 743 C C . ARG A 1 88 ? 51.063 42.987 45.390 1.00 33.07 88 ARG A C 1
ATOM 744 O O . ARG A 1 88 ? 50.606 44.131 45.363 1.00 32.07 88 ARG A O 1
ATOM 752 N N . ILE A 1 89 ? 50.304 41.915 45.589 1.00 30.49 89 ILE A N 1
ATOM 753 C CA . ILE A 1 89 ? 48.869 42.044 45.776 1.00 30.06 89 ILE A CA 1
ATOM 754 C C . ILE A 1 89 ? 48.532 43.002 46.917 1.00 29.61 89 ILE A C 1
ATOM 755 O O . ILE A 1 89 ? 47.576 43.773 46.823 1.00 26.40 89 ILE A O 1
ATOM 760 N N . LYS A 1 90 ? 49.322 42.954 47.987 1.00 29.94 90 LYS A N 1
ATOM 761 C CA . LYS A 1 90 ? 49.097 43.807 49.153 1.00 30.04 90 LYS A CA 1
ATOM 762 C C . LYS A 1 90 ? 48.953 45.288 48.807 1.00 29.82 90 LYS A C 1
ATOM 763 O O . LYS A 1 90 ? 48.368 46.045 49.578 1.00 27.84 90 LYS A O 1
ATOM 769 N N . GLU A 1 91 ? 49.480 45.696 47.653 1.00 29.12 91 GLU A N 1
ATOM 770 C CA . GLU A 1 91 ? 49.404 47.091 47.233 1.00 30.41 91 GLU A CA 1
ATOM 771 C C . GLU A 1 91 ? 48.610 47.299 45.944 1.00 28.84 91 GLU A C 1
ATOM 772 O O . GLU A 1 91 ? 48.687 48.361 45.332 1.00 29.24 91 GLU A O 1
ATOM 778 N N . LYS A 1 92 ? 47.842 46.299 45.529 1.00 27.42 92 LYS A N 1
ATOM 779 C CA . LYS A 1 92 ? 47.058 46.421 44.305 1.00 25.92 92 LYS A CA 1
ATOM 780 C C . LYS A 1 92 ? 45.737 47.147 44.517 1.00 24.17 92 LYS A C 1
ATOM 781 O O . LYS A 1 92 ? 45.169 47.684 43.577 1.00 22.83 92 LYS A O 1
ATOM 787 N N . GLY A 1 93 ? 45.241 47.151 45.747 1.00 25.58 93 GLY A N 1
ATOM 788 C CA . GLY A 1 93 ? 43.978 47.820 46.019 1.00 23.37 93 GLY A CA 1
ATOM 789 C C . GLY A 1 93 ? 42.787 47.112 45.403 1.00 23.91 93 GLY A C 1
ATOM 790 O O . GLY A 1 93 ? 41.763 47.734 45.131 1.00 24.22 93 GLY A O 1
ATOM 791 N N . ILE A 1 94 ? 42.912 45.810 45.169 1.00 21.92 94 ILE A N 1
ATOM 792 C CA . ILE A 1 94 ? 41.815 45.056 44.590 1.00 20.84 94 ILE A CA 1
ATOM 793 C C . ILE A 1 94 ? 40.696 45.021 45.618 1.00 20.20 94 ILE A C 1
ATOM 794 O O . ILE A 1 94 ? 40.829 44.414 46.683 1.00 19.40 94 ILE A O 1
ATOM 799 N N . TRP A 1 95 ? 39.591 45.676 45.274 1.00 18.75 95 TRP A N 1
ATOM 800 C CA . TRP A 1 95 ? 38.450 45.825 46.173 1.00 21.20 95 TRP A CA 1
ATOM 801 C C . TRP A 1 95 ? 37.925 44.587 46.898 1.00 20.60 95 TRP A C 1
ATOM 802 O O . TRP A 1 95 ? 37.498 44.688 48.046 1.00 21.63 95 TRP A O 1
ATOM 813 N N . TRP A 1 96 ? 37.955 43.423 46.260 1.00 20.36 96 TRP A N 1
ATOM 814 C CA . TRP A 1 96 ? 37.437 42.234 46.930 1.00 19.40 96 TRP A CA 1
ATOM 815 C C . TRP A 1 96 ? 38.492 41.433 47.704 1.00 18.46 96 TRP A C 1
ATOM 816 O O . TRP A 1 96 ? 38.144 40.548 48.479 1.00 19.35 96 TRP A O 1
ATOM 827 N N . VAL A 1 97 ? 39.768 41.759 47.520 1.00 18.98 97 VAL A N 1
ATOM 828 C CA . VAL A 1 97 ? 40.852 41.029 48.185 1.00 20.74 97 VAL A CA 1
ATOM 829 C C . VAL A 1 97 ? 41.103 41.272 49.682 1.00 21.77 97 VAL A C 1
ATOM 830 O O . VAL A 1 97 ? 41.581 42.325 50.087 1.00 21.12 97 VAL A O 1
ATOM 834 N N . PRO A 1 98 ? 40.809 40.268 50.524 1.00 22.57 98 PRO A N 1
ATOM 835 C CA . PRO A 1 98 ? 41.020 40.412 51.967 1.00 22.31 98 PRO A CA 1
ATOM 836 C C . PRO A 1 98 ? 42.497 40.271 52.353 1.00 24.21 98 PRO A C 1
ATOM 837 O O . PRO A 1 98 ? 43.336 39.847 51.549 1.00 22.58 98 PRO A O 1
ATOM 841 N N . GLU A 1 99 ? 42.797 40.624 53.599 1.00 25.92 99 GLU A N 1
ATOM 842 C CA . GLU A 1 99 ? 44.151 40.552 54.125 1.00 27.67 99 GLU A CA 1
ATOM 843 C C . GLU A 1 99 ? 44.723 39.134 54.043 1.00 27.12 99 GLU A C 1
ATOM 844 O O . GLU A 1 99 ? 45.927 38.956 53.861 1.00 25.28 99 GLU A O 1
ATOM 850 N N . GLU A 1 100 ? 43.867 38.124 54.156 1.00 26.26 100 GLU A N 1
ATOM 851 C CA . GLU A 1 100 ? 44.358 36.756 54.088 1.00 28.21 100 GLU A CA 1
ATOM 852 C C . GLU A 1 100 ? 44.910 36.402 52.709 1.00 30.21 100 GLU A C 1
ATOM 853 O O . GLU A 1 100 ? 45.693 35.464 52.583 1.00 31.25 100 GLU A O 1
ATOM 859 N N . LEU A 1 101 ? 44.518 37.142 51.672 1.00 29.72 101 LEU A N 1
ATOM 860 C CA . LEU A 1 101 ? 45.048 36.859 50.343 1.00 30.06 101 LEU A CA 1
ATOM 861 C C . LEU A 1 101 ? 46.155 37.831 49.947 1.00 30.86 101 LEU A C 1
ATOM 862 O O . LEU A 1 101 ? 46.557 37.883 48.784 1.00 31.28 101 LEU A O 1
ATOM 875 N N . ASN A 1 103 ? 49.460 37.870 50.305 1.00 30.63 103 ASN A N 1
ATOM 876 C CA . ASN A 1 103 ? 50.752 37.249 50.579 1.00 29.47 103 ASN A CA 1
ATOM 877 C C . ASN A 1 103 ? 51.438 36.792 49.287 1.00 28.76 103 ASN A C 1
ATOM 878 O O . ASN A 1 103 ? 50.803 36.698 48.237 1.00 28.57 103 ASN A O 1
ATOM 883 N N . GLU A 1 104 ? 52.733 36.501 49.385 1.00 28.74 104 GLU A N 1
ATOM 884 C CA . GLU A 1 104 ? 53.562 36.102 48.247 1.00 29.40 104 GLU A CA 1
ATOM 885 C C . GLU A 1 104 ? 53.108 34.891 47.436 1.00 29.07 104 GLU A C 1
ATOM 886 O O . GLU A 1 104 ? 53.463 34.773 46.267 1.00 29.85 104 GLU A O 1
ATOM 892 N N . LYS A 1 105 ? 52.346 33.984 48.037 1.00 28.63 105 LYS A N 1
ATOM 893 C CA . LYS A 1 105 ? 51.889 32.822 47.283 1.00 29.67 105 LYS A CA 1
ATOM 894 C C . LYS A 1 105 ? 50.533 33.018 46.609 1.00 29.32 105 LYS A C 1
ATOM 895 O O . LYS A 1 105 ? 49.969 32.069 46.070 1.00 30.36 105 LYS A O 1
ATOM 901 N N . VAL A 1 106 ? 50.012 34.241 46.626 1.00 28.04 106 VAL A N 1
ATOM 902 C CA . VAL A 1 106 ? 48.714 34.504 46.004 1.00 25.82 106 VAL A CA 1
ATOM 903 C C . VAL A 1 106 ? 48.808 34.941 44.541 1.00 25.69 106 VAL A C 1
ATOM 904 O O . VAL A 1 106 ? 49.590 35.822 44.182 1.00 28.00 106 VAL A O 1
ATOM 908 N N . GLY A 1 107 ? 47.998 34.302 43.703 1.00 25.37 107 GLY A N 1
ATOM 909 C CA . GLY A 1 107 ? 47.946 34.625 42.290 1.00 24.30 107 GLY A CA 1
ATOM 910 C C . GLY A 1 107 ? 46.490 34.818 41.897 1.00 23.85 107 GLY A C 1
ATOM 911 O O . GLY A 1 107 ? 45.652 33.954 42.160 1.00 25.87 107 GLY A O 1
ATOM 912 N N . LEU A 1 108 ? 46.189 35.948 41.264 1.00 21.19 108 LEU A N 1
ATOM 913 C CA . LEU A 1 108 ? 44.824 36.270 40.856 1.00 19.54 108 LEU A CA 1
ATOM 914 C C . LEU A 1 108 ? 44.545 36.095 39.366 1.00 19.68 108 LEU A C 1
ATOM 915 O O . LEU A 1 108 ? 45.323 36.529 38.521 1.00 16.14 108 LEU A O 1
ATOM 920 N N . ILE A 1 109 ? 43.425 35.449 39.057 1.00 18.54 109 ILE A N 1
ATOM 921 C CA . ILE A 1 109 ? 42.996 35.261 37.681 1.00 18.01 109 ILE A CA 1
ATOM 922 C C . ILE A 1 109 ? 41.703 36.047 37.545 1.00 18.13 109 ILE A C 1
ATOM 923 O O . ILE A 1 109 ? 40.847 35.986 38.422 1.00 19.38 109 ILE A O 1
ATOM 928 N N . GLU A 1 110 ? 41.571 36.801 36.463 1.00 17.89 110 GLU A N 1
ATOM 929 C CA . GLU A 1 110 ? 40.367 37.585 36.231 1.00 18.90 110 GLU A CA 1
ATOM 930 C C . GLU A 1 110 ? 40.290 37.958 34.760 1.00 17.65 110 GLU A C 1
ATOM 931 O O . GLU A 1 110 ? 41.126 37.523 33.956 1.00 16.25 110 GLU A O 1
ATOM 937 N N . PHE A 1 111 ? 39.272 38.732 34.393 1.00 17.10 111 PHE A N 1
ATOM 938 C CA . PHE A 1 111 ? 39.121 39.155 33.004 1.00 17.11 111 PHE A CA 1
ATOM 939 C C . PHE A 1 111 ? 39.123 37.921 32.099 1.00 15.28 111 PHE A C 1
ATOM 940 O O . PHE A 1 111 ? 39.723 37.927 31.023 1.00 14.90 111 PHE A O 1
ATOM 948 N N . PHE A 1 112 ? 38.450 36.868 32.563 1.00 16.29 112 PHE A N 1
ATOM 949 C CA . PHE A 1 112 ? 38.352 35.593 31.854 1.00 16.68 112 PHE A CA 1
ATOM 950 C C . PHE A 1 112 ? 37.035 35.526 31.102 1.00 16.04 112 PHE A C 1
ATOM 951 O O . PHE A 1 112 ? 35.987 35.362 31.708 1.00 15.24 112 PHE A O 1
ATOM 959 N N . VAL A 1 113 ? 37.085 35.631 29.783 1.00 18.29 113 VAL A N 1
ATOM 960 C CA . VAL A 1 113 ? 35.860 35.574 29.020 1.00 20.57 113 VAL A CA 1
ATOM 961 C C . VAL A 1 113 ? 36.078 34.922 27.676 1.00 20.33 113 VAL A C 1
ATOM 962 O O . VAL A 1 113 ? 37.211 34.683 27.267 1.00 22.36 113 VAL A O 1
ATOM 966 N N . VAL A 1 114 ? 34.982 34.627 26.994 1.00 21.25 114 VAL A N 1
ATOM 967 C CA . VAL A 1 114 ? 35.052 34.018 25.676 1.00 20.21 114 VAL A CA 1
ATOM 968 C C . VAL A 1 114 ? 33.983 34.641 24.789 1.00 19.52 114 VAL A C 1
ATOM 969 O O . VAL A 1 114 ? 32.868 34.882 25.237 1.00 21.15 114 VAL A O 1
ATOM 973 N N . ASP A 1 115 ? 34.339 34.907 23.537 1.00 20.38 115 ASP A N 1
ATOM 974 C CA . ASP A 1 115 ? 33.412 35.490 22.579 1.00 23.18 115 ASP A CA 1
ATOM 975 C C . ASP A 1 115 ? 32.168 34.605 22.567 1.00 24.34 115 ASP A C 1
ATOM 976 O O . ASP A 1 115 ? 32.261 33.389 22.380 1.00 23.77 115 ASP A O 1
ATOM 981 N N . PRO A 1 116 ? 30.987 35.208 22.771 1.00 26.68 116 PRO A N 1
ATOM 982 C CA . PRO A 1 116 ? 29.716 34.471 22.796 1.00 28.92 116 PRO A CA 1
ATOM 983 C C . PRO A 1 116 ? 29.405 33.604 21.571 1.00 29.38 116 PRO A C 1
ATOM 984 O O . PRO A 1 116 ? 28.569 32.704 21.643 1.00 30.55 116 PRO A O 1
ATOM 988 N N . GLU A 1 117 ? 30.082 33.867 20.458 1.00 29.72 117 GLU A N 1
ATOM 989 C CA . GLU A 1 117 ? 29.868 33.103 19.238 1.00 31.87 117 GLU A CA 1
ATOM 990 C C . GLU A 1 117 ? 30.887 31.963 19.092 1.00 31.66 117 GLU A C 1
ATOM 991 O O . GLU A 1 117 ? 30.886 31.251 18.092 1.00 34.29 117 GLU A O 1
ATOM 997 N N . PHE A 1 118 ? 31.742 31.785 20.097 1.00 29.42 118 PHE A N 1
ATOM 998 C CA . PHE A 1 118 ? 32.759 30.733 20.073 1.00 28.50 118 PHE A CA 1
ATOM 999 C C . PHE A 1 118 ? 32.734 29.872 21.332 1.00 28.55 118 PHE A C 1
ATOM 1000 O O . PHE A 1 118 ? 33.765 29.361 21.760 1.00 28.53 118 PHE A O 1
ATOM 1008 N N . GLN A 1 119 ? 31.558 29.710 21.923 1.00 28.79 119 GLN A N 1
ATOM 1009 C CA . GLN A 1 119 ? 31.424 28.909 23.128 1.00 30.48 119 GLN A CA 1
ATOM 1010 C C . GLN A 1 119 ? 31.505 27.412 22.849 1.00 29.71 119 GLN A C 1
ATOM 1011 O O . GLN A 1 119 ? 31.274 26.968 21.727 1.00 27.83 119 GLN A O 1
ATOM 1017 N N . GLY A 1 120 ? 31.835 26.640 23.881 1.00 30.52 120 GLY A N 1
ATOM 1018 C CA . GLY A 1 120 ? 31.936 25.196 23.732 1.00 30.73 120 GLY A CA 1
ATOM 1019 C C . GLY A 1 120 ? 32.902 24.759 22.646 1.00 30.35 120 GLY A C 1
ATOM 1020 O O . GLY A 1 120 ? 32.728 23.697 22.056 1.00 30.19 120 GLY A O 1
ATOM 1021 N N . LYS A 1 121 ? 33.924 25.576 22.397 1.00 30.58 121 LYS A N 1
ATOM 1022 C CA . LYS A 1 121 ? 34.928 25.303 21.371 1.00 30.04 121 LYS A CA 1
ATOM 1023 C C . LYS A 1 121 ? 36.275 24.937 21.984 1.00 28.79 121 LYS A C 1
ATOM 1024 O O . LYS A 1 121 ? 37.247 24.695 21.264 1.00 28.17 121 LYS A O 1
ATOM 1030 N N . GLY A 1 122 ? 36.331 24.914 23.314 1.00 25.38 122 GLY A N 1
ATOM 1031 C CA . GLY A 1 122 ? 37.562 24.577 24.002 1.00 22.53 122 GLY A CA 1
ATOM 1032 C C . GLY A 1 122 ? 38.449 25.779 24.281 1.00 22.21 122 GLY A C 1
ATOM 1033 O O . GLY A 1 122 ? 39.537 25.622 24.827 1.00 22.62 122 GLY A O 1
ATOM 1034 N N . ILE A 1 123 ? 37.994 26.979 23.921 1.00 21.05 123 ILE A N 1
ATOM 1035 C CA . ILE A 1 123 ? 38.795 28.180 24.143 1.00 22.03 123 ILE A CA 1
ATOM 1036 C C . ILE A 1 123 ? 38.952 28.517 25.627 1.00 21.50 123 ILE A C 1
ATOM 1037 O O . ILE A 1 123 ? 40.052 28.820 26.086 1.00 23.74 123 ILE A O 1
ATOM 1042 N N . GLY A 1 124 ? 37.856 28.468 26.372 1.00 20.17 124 GLY A N 1
ATOM 1043 C CA . GLY A 1 124 ? 37.919 28.763 27.789 1.00 20.49 124 GLY A CA 1
ATOM 1044 C C . GLY A 1 124 ? 38.857 27.820 28.525 1.00 22.08 124 GLY A C 1
ATOM 1045 O O . GLY A 1 124 ? 39.670 28.255 29.347 1.00 19.83 124 GLY A O 1
ATOM 1046 N N . SER A 1 125 ? 38.752 26.526 28.228 1.00 20.76 125 SER A N 1
ATOM 1047 C CA . SER A 1 125 ? 39.598 25.528 28.874 1.00 21.94 125 SER A CA 1
ATOM 1048 C C . SER A 1 125 ? 41.077 25.807 28.620 1.00 21.80 125 SER A C 1
ATOM 1049 O O . SER A 1 125 ? 41.893 25.710 29.534 1.00 23.43 125 SER A O 1
ATOM 1052 N N . THR A 1 126 ? 41.404 26.154 27.377 1.00 21.28 126 THR A N 1
ATOM 1053 C CA . THR A 1 126 ? 42.777 26.438 26.966 1.00 21.31 126 THR A CA 1
ATOM 1054 C C . THR A 1 126 ? 43.318 27.655 27.692 1.00 22.33 126 THR A C 1
ATOM 1055 O O . THR A 1 126 ? 44.457 27.657 28.175 1.00 23.60 126 THR A O 1
ATOM 1059 N N . LEU A 1 127 ? 42.507 28.705 27.750 1.00 21.57 127 LEU A N 1
ATOM 1060 C CA . LEU A 1 127 ? 42.925 29.911 28.435 1.00 21.45 127 LEU A CA 1
ATOM 1061 C C . LEU A 1 127 ? 43.148 29.619 29.916 1.00 20.84 127 LEU A C 1
ATOM 1062 O O . LEU A 1 127 ? 44.253 29.808 30.424 1.00 21.29 127 LEU A O 1
ATOM 1067 N N . LEU A 1 128 ? 42.117 29.123 30.597 1.00 19.48 128 LEU A N 1
ATOM 1068 C CA . LEU A 1 128 ? 42.211 28.830 32.028 1.00 21.20 128 LEU A CA 1
ATOM 1069 C C . LEU A 1 128 ? 43.413 27.938 32.352 1.00 24.16 128 LEU A C 1
ATOM 1070 O O . LEU A 1 128 ? 44.205 28.256 33.244 1.00 22.55 128 LEU A O 1
ATOM 1075 N N . GLU A 1 129 ? 43.554 26.830 31.625 1.00 24.70 129 GLU A N 1
ATOM 1076 C CA . GLU A 1 129 ? 44.677 25.923 31.836 1.00 27.11 129 GLU A CA 1
ATOM 1077 C C . GLU A 1 129 ? 45.993 26.682 31.704 1.00 26.17 129 GLU A C 1
ATOM 1078 O O . GLU A 1 129 ? 46.899 26.531 32.521 1.00 26.87 129 GLU A O 1
ATOM 1084 N N . PHE A 1 130 ? 46.106 27.496 30.664 1.00 25.42 130 PHE A N 1
ATOM 1085 C CA . PHE A 1 130 ? 47.328 28.267 30.469 1.00 26.46 130 PHE A CA 1
ATOM 1086 C C . PHE A 1 130 ? 47.578 29.185 31.670 1.00 25.89 130 PHE A C 1
ATOM 1087 O O . PHE A 1 130 ? 48.686 29.248 32.184 1.00 26.02 130 PHE A O 1
ATOM 1095 N N . ALA A 1 131 ? 46.528 29.872 32.120 1.00 25.31 131 ALA A N 1
ATOM 1096 C CA . ALA A 1 131 ? 46.613 30.799 33.241 1.00 22.31 131 ALA A CA 1
ATOM 1097 C C . ALA A 1 131 ? 46.999 30.121 34.547 1.00 21.36 131 ALA A C 1
ATOM 1098 O O . ALA A 1 131 ? 47.829 30.629 35.299 1.00 21.96 131 ALA A O 1
ATOM 1100 N N . VAL A 1 132 ? 46.384 28.983 34.831 1.00 19.73 132 VAL A N 1
ATOM 1101 C CA . VAL A 1 132 ? 46.696 28.277 36.050 1.00 18.71 132 VAL A CA 1
ATOM 1102 C C . VAL A 1 132 ? 48.164 27.865 36.048 1.00 22.61 132 VAL A C 1
ATOM 1103 O O . VAL A 1 132 ? 48.869 28.043 37.052 1.00 20.64 132 VAL A O 1
ATOM 1107 N N . LYS A 1 133 ? 48.640 27.330 34.924 1.00 23.90 133 LYS A N 1
ATOM 1108 C CA . LYS A 1 133 ? 50.045 26.912 34.837 1.00 25.07 133 LYS A CA 1
ATOM 1109 C C . LYS A 1 133 ? 51.016 28.091 34.892 1.00 25.04 133 LYS A C 1
ATOM 1110 O O . LYS A 1 133 ? 52.069 28.004 35.528 1.00 26.04 133 LYS A O 1
ATOM 1116 N N . ARG A 1 134 ? 50.668 29.192 34.238 1.00 23.11 134 ARG A N 1
ATOM 1117 C CA . ARG A 1 134 ? 51.540 30.352 34.260 1.00 23.25 134 ARG A CA 1
ATOM 1118 C C . ARG A 1 134 ? 51.749 30.778 35.713 1.00 23.73 134 ARG A C 1
ATOM 1119 O O . ARG A 1 134 ? 52.879 30.957 36.155 1.00 21.99 134 ARG A O 1
ATOM 1127 N N . LEU A 1 135 ? 50.660 30.921 36.461 1.00 24.29 135 LEU A N 1
ATOM 1128 C CA . LEU A 1 135 ? 50.775 31.316 37.856 1.00 24.14 135 LEU A CA 1
ATOM 1129 C C . LEU A 1 135 ? 51.632 30.323 38.633 1.00 25.33 135 LEU A C 1
ATOM 1130 O O . LEU A 1 135 ? 52.529 30.722 39.372 1.00 22.92 135 LEU A O 1
ATOM 1135 N N . ARG A 1 136 ? 51.362 29.032 38.454 1.00 26.22 136 ARG A N 1
ATOM 1136 C CA . ARG A 1 136 ? 52.134 28.000 39.133 1.00 28.22 136 ARG A CA 1
ATOM 1137 C C . ARG A 1 136 ? 53.627 28.149 38.850 1.00 27.39 136 ARG A C 1
ATOM 1138 O O . ARG A 1 136 ? 54.445 28.101 39.762 1.00 26.04 136 ARG A O 1
ATOM 1146 N N . SER A 1 137 ? 53.982 28.353 37.590 1.00 27.78 137 SER A N 1
ATOM 1147 C CA . SER A 1 137 ? 55.387 28.496 37.237 1.00 29.07 137 SER A CA 1
ATOM 1148 C C . SER A 1 137 ? 55.988 29.723 37.908 1.00 30.11 137 SER A C 1
ATOM 1149 O O . SER A 1 137 ? 57.199 29.915 37.879 1.00 30.94 137 SER A O 1
ATOM 1152 N N . LEU A 1 138 ? 55.137 30.563 38.493 1.00 29.20 138 LEU A N 1
ATOM 1153 C CA . LEU A 1 138 ? 55.594 31.769 39.177 1.00 28.79 138 LEU A CA 1
ATOM 1154 C C . LEU A 1 138 ? 55.573 31.536 40.687 1.00 28.80 138 LEU A C 1
ATOM 1155 O O . LEU A 1 138 ? 55.815 32.457 41.468 1.00 29.35 138 LEU A O 1
ATOM 1160 N N . GLY A 1 139 ? 55.288 30.297 41.084 1.00 28.32 139 GLY A N 1
ATOM 1161 C CA . GLY A 1 139 ? 55.233 29.942 42.489 1.00 26.25 139 GLY A CA 1
ATOM 1162 C C . GLY A 1 139 ? 54.008 30.489 43.203 1.00 27.60 139 GLY A C 1
ATOM 1163 O O . GLY A 1 139 ? 54.030 30.673 44.425 1.00 26.01 139 GLY A O 1
ATOM 1164 N N . LYS A 1 140 ? 52.935 30.744 42.450 1.00 26.81 140 LYS A N 1
ATOM 1165 C CA . LYS A 1 140 ? 51.696 31.290 43.024 1.00 27.24 140 LYS A CA 1
ATOM 1166 C C . LYS A 1 140 ? 50.508 30.336 42.947 1.00 26.81 140 LYS A C 1
ATOM 1167 O O . LYS A 1 140 ? 50.437 29.495 42.066 1.00 29.58 140 LYS A O 1
ATOM 1173 N N . ASP A 1 141 ? 49.569 30.485 43.869 1.00 27.49 141 ASP A N 1
ATOM 1174 C CA . ASP A 1 141 ? 48.361 29.680 43.847 1.00 28.73 141 ASP A CA 1
ATOM 1175 C C . ASP A 1 141 ? 47.265 30.533 43.210 1.00 28.24 141 ASP A C 1
ATOM 1176 O O . ASP A 1 141 ? 47.140 31.723 43.519 1.00 27.49 141 ASP A O 1
ATOM 1181 N N . PRO A 1 142 ? 46.478 29.941 42.292 1.00 27.44 142 PRO A N 1
ATOM 1182 C CA . PRO A 1 142 ? 45.380 30.615 41.584 1.00 26.03 142 PRO A CA 1
ATOM 1183 C C . PRO A 1 142 ? 44.123 30.877 42.422 1.00 25.42 142 PRO A C 1
ATOM 1184 O O . PRO A 1 142 ? 43.588 29.965 43.052 1.00 22.78 142 PRO A O 1
ATOM 1188 N N . TYR A 1 143 ? 43.645 32.121 42.392 1.00 23.55 143 TYR A N 1
ATOM 1189 C CA . TYR A 1 143 ? 42.434 32.529 43.114 1.00 22.08 143 TYR A CA 1
ATOM 1190 C C . TYR A 1 143 ? 41.537 33.319 42.164 1.00 22.79 143 TYR A C 1
ATOM 1191 O O . TYR A 1 143 ? 42.030 34.016 41.279 1.00 22.43 143 TYR A O 1
ATOM 1200 N N . VAL A 1 144 ? 40.222 33.215 42.348 1.00 23.06 144 VAL A N 1
ATOM 1201 C CA . VAL A 1 144 ? 39.268 33.952 41.515 1.00 19.15 144 VAL A CA 1
ATOM 1202 C C . VAL A 1 144 ? 38.131 34.465 42.379 1.00 19.18 144 VAL A C 1
ATOM 1203 O O . VAL A 1 144 ? 37.939 33.995 43.500 1.00 20.89 144 VAL A O 1
ATOM 1207 N N . VAL A 1 145 ? 37.379 35.434 41.861 1.00 17.49 145 VAL A N 1
ATOM 1208 C CA . VAL A 1 145 ? 36.245 35.978 42.591 1.00 13.45 145 VAL A CA 1
ATOM 1209 C C . VAL A 1 145 ? 35.018 35.775 41.719 1.00 14.12 145 VAL A C 1
ATOM 1210 O O . VAL A 1 145 ? 35.115 35.806 40.495 1.00 13.88 145 VAL A O 1
ATOM 1214 N N . THR A 1 146 ? 33.874 35.535 42.350 1.00 11.20 146 THR A N 1
ATOM 1215 C CA . THR A 1 146 ? 32.638 35.338 41.614 1.00 13.71 146 THR A CA 1
ATOM 1216 C C . THR A 1 146 ? 31.522 36.026 42.371 1.00 12.63 146 THR A C 1
ATOM 1217 O O . THR A 1 146 ? 31.596 36.203 43.580 1.00 15.34 146 THR A O 1
ATOM 1221 N N . PHE A 1 147 ? 30.479 36.382 41.646 1.00 15.86 147 PHE A N 1
ATOM 1222 C CA . PHE A 1 147 ? 29.351 37.085 42.221 1.00 20.23 147 PHE A CA 1
ATOM 1223 C C . PHE A 1 147 ? 28.079 36.253 42.128 1.00 22.05 147 PHE A C 1
ATOM 1224 O O . PHE A 1 147 ? 27.425 36.216 41.092 1.00 23.33 147 PHE A O 1
ATOM 1232 N N . PRO A 1 148 ? 27.699 35.592 43.230 1.00 24.87 148 PRO A N 1
ATOM 1233 C CA . PRO A 1 148 ? 26.494 34.755 43.236 1.00 26.61 148 PRO A CA 1
ATOM 1234 C C . PRO A 1 148 ? 25.178 35.434 42.852 1.00 26.68 148 PRO A C 1
ATOM 1235 O O . PRO A 1 148 ? 24.284 34.780 42.320 1.00 27.21 148 PRO A O 1
ATOM 1239 N N . ASN A 1 149 ? 25.052 36.736 43.088 1.00 26.63 149 ASN A N 1
ATOM 1240 C CA . ASN A 1 149 ? 23.806 37.409 42.740 1.00 27.78 149 ASN A CA 1
ATOM 1241 C C . ASN A 1 149 ? 23.600 37.432 41.222 1.00 26.94 149 ASN A C 1
ATOM 1242 O O . ASN A 1 149 ? 22.583 37.920 40.734 1.00 27.42 149 ASN A O 1
ATOM 1247 N N . LEU A 1 150 ? 24.569 36.905 40.477 1.00 24.13 150 LEU A N 1
ATOM 1248 C CA . LEU A 1 150 ? 24.464 36.871 39.031 1.00 22.34 150 LEU A CA 1
ATOM 1249 C C . LEU A 1 150 ? 23.928 35.533 38.529 1.00 22.55 150 LEU A C 1
ATOM 1250 O O . LEU A 1 150 ? 23.809 35.312 37.320 1.00 21.39 150 LEU A O 1
ATOM 1255 N N . GLU A 1 151 ? 23.612 34.639 39.460 1.00 22.62 151 GLU A N 1
ATOM 1256 C CA . GLU A 1 151 ? 23.059 33.336 39.095 1.00 23.46 151 GLU A CA 1
ATOM 1257 C C . GLU A 1 151 ? 21.833 33.631 38.245 1.00 23.19 151 GLU A C 1
ATOM 1258 O O . GLU A 1 151 ? 21.037 34.507 38.580 1.00 23.79 151 GLU A O 1
ATOM 1264 N N . ALA A 1 152 ? 21.690 32.900 37.145 1.00 22.64 152 ALA A N 1
ATOM 1265 C CA . ALA A 1 152 ? 20.595 33.098 36.197 1.00 23.64 152 ALA A CA 1
ATOM 1266 C C . ALA A 1 152 ? 19.189 33.334 36.752 1.00 23.77 152 ALA A C 1
ATOM 1267 O O . ALA A 1 152 ? 18.554 34.338 36.421 1.00 23.17 152 ALA A O 1
ATOM 1269 N N . TYR A 1 153 ? 18.690 32.423 37.584 1.00 22.68 153 TYR A N 1
ATOM 1270 C CA . TYR A 1 153 ? 17.345 32.595 38.109 1.00 22.05 153 TYR A CA 1
ATOM 1271 C C . TYR A 1 153 ? 17.209 33.788 39.033 1.00 22.71 153 TYR A C 1
ATOM 1272 O O . TYR A 1 153 ? 16.279 34.579 38.900 1.00 23.57 153 TYR A O 1
ATOM 1281 N N . SER A 1 154 ? 18.136 33.926 39.968 1.00 21.24 154 SER A N 1
ATOM 1282 C CA . SER A 1 154 ? 18.064 35.041 40.884 1.00 22.97 154 SER A CA 1
ATOM 1283 C C . SER A 1 154 ? 18.067 36.357 40.112 1.00 21.21 154 SER A C 1
ATOM 1284 O O . SER A 1 154 ? 17.241 37.226 40.359 1.00 20.24 154 SER A O 1
ATOM 1287 N N . TYR A 1 155 ? 18.987 36.486 39.167 1.00 21.90 155 TYR A N 1
ATOM 1288 C CA . TYR A 1 155 ? 19.094 37.690 38.355 1.00 24.76 155 TYR A CA 1
ATOM 1289 C C . TYR A 1 155 ? 17.766 37.989 37.657 1.00 25.11 155 TYR A C 1
ATOM 1290 O O . TYR A 1 155 ? 17.275 39.118 37.682 1.00 24.11 155 TYR A O 1
ATOM 1299 N N . TYR A 1 156 ? 17.183 36.970 37.036 1.00 25.05 156 TYR A N 1
ATOM 1300 C CA . TYR A 1 156 ? 15.911 37.143 36.333 1.00 24.34 156 TYR A CA 1
ATOM 1301 C C . TYR A 1 156 ? 14.797 37.581 37.288 1.00 24.12 156 TYR A C 1
ATOM 1302 O O . TYR A 1 156 ? 14.116 38.588 37.059 1.00 21.12 156 TYR A O 1
ATOM 1311 N N . TYR A 1 157 ? 14.617 36.813 38.357 1.00 24.15 157 TYR A N 1
ATOM 1312 C CA . TYR A 1 157 ? 13.582 37.099 39.335 1.00 26.48 157 TYR A CA 1
ATOM 1313 C C . TYR A 1 157 ? 13.727 38.494 39.946 1.00 30.47 157 TYR A C 1
ATOM 1314 O O . TYR A 1 157 ? 12.745 39.231 40.078 1.00 29.54 157 TYR A O 1
ATOM 1331 N N . LYS A 1 159 ? 14.946 41.360 38.819 1.00 37.86 159 LYS A N 1
ATOM 1332 C CA . LYS A 1 159 ? 14.416 42.436 37.990 1.00 39.75 159 LYS A CA 1
ATOM 1333 C C . LYS A 1 159 ? 12.993 42.130 37.540 1.00 39.29 159 LYS A C 1
ATOM 1334 O O . LYS A 1 159 ? 12.525 42.642 36.529 1.00 40.38 159 LYS A O 1
ATOM 1340 N N . LYS A 1 160 ? 12.305 41.296 38.312 1.00 39.95 160 LYS A N 1
ATOM 1341 C CA . LYS A 1 160 ? 10.935 40.915 38.004 1.00 38.49 160 LYS A CA 1
ATOM 1342 C C . LYS A 1 160 ? 10.020 41.154 39.203 1.00 37.40 160 LYS A C 1
ATOM 1343 O O . LYS A 1 160 ? 8.896 40.654 39.250 1.00 36.24 160 LYS A O 1
ATOM 1349 N N . GLY A 1 161 ? 10.521 41.907 40.177 1.00 36.95 161 GLY A N 1
ATOM 1350 C CA . GLY A 1 161 ? 9.737 42.214 41.355 1.00 37.44 161 GLY A CA 1
ATOM 1351 C C . GLY A 1 161 ? 10.119 41.435 42.595 1.00 37.20 161 GLY A C 1
ATOM 1352 O O . GLY A 1 161 ? 9.581 41.692 43.670 1.00 38.34 161 GLY A O 1
ATOM 1353 N N . PHE A 1 162 ? 11.037 40.482 42.467 1.00 36.81 162 PHE A N 1
ATOM 1354 C CA . PHE A 1 162 ? 11.436 39.695 43.627 1.00 36.52 162 PHE A CA 1
ATOM 1355 C C . PHE A 1 162 ? 12.617 40.313 44.370 1.00 39.11 162 PHE A C 1
ATOM 1356 O O . PHE A 1 162 ? 13.462 40.977 43.772 1.00 40.92 162 PHE A O 1
ATOM 1364 N N . ARG A 1 163 ? 12.653 40.106 45.683 1.00 42.64 163 ARG A N 1
ATOM 1365 C CA . ARG A 1 163 ? 13.729 40.615 46.527 1.00 45.26 163 ARG A CA 1
ATOM 1366 C C . ARG A 1 163 ? 14.248 39.507 47.430 1.00 46.47 163 ARG A C 1
ATOM 1367 O O . ARG A 1 163 ? 13.506 38.606 47.811 1.00 46.08 163 ARG A O 1
ATOM 1375 N N . GLU A 1 164 ? 15.533 39.560 47.752 1.00 49.45 164 GLU A N 1
ATOM 1376 C CA . GLU A 1 164 ? 16.132 38.544 48.601 1.00 52.97 164 GLU A CA 1
ATOM 1377 C C . GLU A 1 164 ? 15.642 38.714 50.034 1.00 54.34 164 GLU A C 1
ATOM 1378 O O . GLU A 1 164 ? 15.594 39.828 50.552 1.00 54.55 164 GLU A O 1
ATOM 1384 N N . ILE A 1 165 ? 15.267 37.606 50.667 1.00 56.06 165 ILE A N 1
ATOM 1385 C CA . ILE A 1 165 ? 14.764 37.640 52.036 1.00 57.79 165 ILE A CA 1
ATOM 1386 C C . ILE A 1 165 ? 15.514 36.663 52.930 1.00 58.60 165 ILE A C 1
ATOM 1387 O O . ILE A 1 165 ? 15.535 36.819 54.149 1.00 59.70 165 ILE A O 1
ATOM 1400 N N . ARG A 1 167 ? 18.841 33.291 52.814 1.00 58.03 167 ARG A N 1
ATOM 1401 C CA . ARG A 1 167 ? 19.787 32.491 52.054 1.00 57.18 167 ARG A CA 1
ATOM 1402 C C . ARG A 1 167 ? 20.321 31.310 52.853 1.00 56.24 167 ARG A C 1
ATOM 1403 O O . ARG A 1 167 ? 21.502 30.973 52.758 1.00 56.22 167 ARG A O 1
ATOM 1411 N N . TYR A 1 168 ? 19.446 30.664 53.620 1.00 54.82 168 TYR A N 1
ATOM 1412 C CA . TYR A 1 168 ? 19.857 29.530 54.440 1.00 53.90 168 TYR A CA 1
ATOM 1413 C C . TYR A 1 168 ? 20.274 28.320 53.607 1.00 52.72 168 TYR A C 1
ATOM 1414 O O . TYR A 1 168 ? 19.688 28.036 52.560 1.00 52.25 168 TYR A O 1
ATOM 1423 N N . LYS A 1 169 ? 21.300 27.617 54.083 1.00 51.95 169 LYS A N 1
ATOM 1424 C CA . LYS A 1 169 ? 21.830 26.447 53.390 1.00 50.21 169 LYS A CA 1
ATOM 1425 C C . LYS A 1 169 ? 22.387 26.862 52.033 1.00 48.83 169 LYS A C 1
ATOM 1426 O O . LYS A 1 169 ? 22.743 28.024 51.828 1.00 49.35 169 LYS A O 1
ATOM 1432 N N . GLU A 1 170 ? 22.453 25.910 51.107 1.00 46.84 170 GLU A N 1
ATOM 1433 C CA . GLU A 1 170 ? 22.968 26.179 49.768 1.00 44.66 170 GLU A CA 1
ATOM 1434 C C . GLU A 1 170 ? 21.942 26.907 48.897 1.00 42.04 170 GLU A C 1
ATOM 1435 O O . GLU A 1 170 ? 22.116 26.994 47.679 1.00 39.91 170 GLU A O 1
ATOM 1441 N N . PHE A 1 171 ? 20.887 27.438 49.512 1.00 38.45 171 PHE A N 1
ATOM 1442 C CA . PHE A 1 171 ? 19.849 28.119 48.751 1.00 37.36 171 PHE A CA 1
ATOM 1443 C C . PHE A 1 171 ? 19.653 29.584 49.099 1.00 35.14 171 PHE A C 1
ATOM 1444 O O . PHE A 1 171 ? 20.061 30.048 50.157 1.00 34.78 171 PHE A O 1
ATOM 1452 N N . VAL A 1 172 ? 18.999 30.300 48.192 1.00 34.58 172 VAL A N 1
ATOM 1453 C CA . VAL A 1 172 ? 18.702 31.712 48.382 1.00 34.19 172 VAL A CA 1
ATOM 1454 C C . VAL A 1 172 ? 17.221 31.940 48.106 1.00 33.87 172 VAL A C 1
ATOM 1455 O O . VAL A 1 172 ? 16.810 31.987 46.951 1.00 34.72 172 VAL A O 1
ATOM 1459 N N . ILE A 1 173 ? 16.421 32.079 49.158 1.00 34.24 173 ILE A N 1
ATOM 1460 C CA . ILE A 1 173 ? 14.990 32.294 48.982 1.00 34.65 173 ILE A CA 1
ATOM 1461 C C . ILE A 1 173 ? 14.652 33.743 48.641 1.00 35.06 173 ILE A C 1
ATOM 1462 O O . ILE A 1 173 ? 15.149 34.673 49.282 1.00 33.76 173 ILE A O 1
ATOM 1467 N N . LEU A 1 174 ? 13.810 33.928 47.624 1.00 33.61 174 LEU A N 1
ATOM 1468 C CA . LEU A 1 174 ? 13.393 35.263 47.196 1.00 33.99 174 LEU A CA 1
ATOM 1469 C C . LEU A 1 174 ? 11.879 35.387 47.334 1.00 34.60 174 LEU A C 1
ATOM 1470 O O . LEU A 1 174 ? 11.151 34.404 47.187 1.00 35.24 174 LEU A O 1
ATOM 1475 N N . LYS A 1 175 ? 11.410 36.598 47.606 1.00 34.17 175 LYS A N 1
ATOM 1476 C CA . LYS A 1 175 ? 9.984 36.850 47.774 1.00 34.28 175 LYS A CA 1
ATOM 1477 C C . LYS A 1 175 ? 9.509 37.978 46.871 1.00 34.17 175 LYS A C 1
ATOM 1478 O O . LYS A 1 175 ? 10.167 39.014 46.757 1.00 32.73 175 LYS A O 1
ATOM 1484 N N . PHE A 1 176 ? 8.367 37.770 46.226 1.00 32.68 176 PHE A N 1
ATOM 1485 C CA . PHE A 1 176 ? 7.798 38.778 45.342 1.00 34.73 176 PHE A CA 1
ATOM 1486 C C . PHE A 1 176 ? 7.328 39.986 46.138 1.00 36.33 176 PHE A C 1
ATOM 1487 O O . PHE A 1 176 ? 6.809 39.845 47.248 1.00 36.97 176 PHE A O 1
ATOM 1495 N N . ASN A 1 177 ? 7.508 41.169 45.559 1.00 38.86 177 ASN A N 1
ATOM 1496 C CA . ASN A 1 177 ? 7.091 42.422 46.186 1.00 41.37 177 ASN A CA 1
ATOM 1497 C C . ASN A 1 177 ? 6.203 43.164 45.184 1.00 43.48 177 ASN A C 1
ATOM 1498 O O . ASN A 1 177 ? 6.662 43.588 44.118 1.00 41.62 177 ASN A O 1
ATOM 1503 N N . HIS A 1 178 ? 4.931 43.314 45.532 1.00 46.16 178 HIS A N 1
ATOM 1504 C CA . HIS A 1 178 ? 3.961 43.973 44.660 1.00 49.38 178 HIS A CA 1
ATOM 1505 C C . HIS A 1 178 ? 4.287 45.432 44.345 1.00 50.33 178 HIS A C 1
ATOM 1506 O O . HIS A 1 178 ? 4.156 45.866 43.202 1.00 49.73 178 HIS A O 1
ATOM 1513 N N . LYS A 1 179 ? 4.706 46.187 45.355 1.00 52.23 179 LYS A N 1
ATOM 1514 C CA . LYS A 1 179 ? 5.037 47.593 45.152 1.00 54.70 179 LYS A CA 1
ATOM 1515 C C . LYS A 1 179 ? 6.354 47.744 44.387 1.00 56.02 179 LYS A C 1
ATOM 1516 O O . LYS A 1 179 ? 6.570 48.731 43.684 1.00 56.12 179 LYS A O 1
ATOM 1522 N N . LYS A 1 180 ? 7.232 46.756 44.524 1.00 57.23 180 LYS A N 1
ATOM 1523 C CA . LYS A 1 180 ? 8.511 46.775 43.825 1.00 57.85 180 LYS A CA 1
ATOM 1524 C C . LYS A 1 180 ? 8.267 46.457 42.350 1.00 58.35 180 LYS A C 1
ATOM 1525 O O . LYS A 1 180 ? 8.858 47.070 41.460 1.00 58.00 180 LYS A O 1
ATOM 1531 N N . PHE A 1 181 ? 7.382 45.496 42.105 1.00 58.62 181 PHE A N 1
ATOM 1532 C CA . PHE A 1 181 ? 7.037 45.079 40.752 1.00 59.25 181 PHE A CA 1
ATOM 1533 C C . PHE A 1 181 ? 6.498 46.247 39.936 1.00 60.49 181 PHE A C 1
ATOM 1534 O O . PHE A 1 181 ? 6.981 46.531 38.843 1.00 60.93 181 PHE A O 1
ATOM 1542 N N . GLN A 1 182 ? 5.488 46.919 40.478 1.00 62.77 182 GLN A N 1
ATOM 1543 C CA . GLN A 1 182 ? 4.870 48.051 39.804 1.00 65.07 182 GLN A CA 1
ATOM 1544 C C . GLN A 1 182 ? 5.838 49.221 39.673 1.00 66.42 182 GLN A C 1
ATOM 1545 O O . GLN A 1 182 ? 5.664 50.090 38.819 1.00 67.27 182 GLN A O 1
ATOM 1551 N N . LEU A 1 183 ? 6.860 49.239 40.519 1.00 68.09 183 LEU A N 1
ATOM 1552 C CA . LEU A 1 183 ? 7.843 50.313 40.500 1.00 69.83 183 LEU A CA 1
ATOM 1553 C C . LEU A 1 183 ? 8.609 50.358 39.175 1.00 71.42 183 LEU A C 1
ATOM 1554 O O . LEU A 1 183 ? 9.234 51.367 38.845 1.00 71.68 183 LEU A O 1
ATOM 1559 N N . GLU A 1 184 ? 8.550 49.265 38.417 1.00 72.99 184 GLU A N 1
ATOM 1560 C CA . GLU A 1 184 ? 9.235 49.175 37.129 1.00 73.96 184 GLU A CA 1
ATOM 1561 C C . GLU A 1 184 ? 8.758 50.250 36.156 1.00 74.76 184 GLU A C 1
ATOM 1562 O O . GLU A 1 184 ? 9.619 50.854 35.481 1.00 75.55 184 GLU A O 1
ATOM 1576 N N . GLU B 1 2 ? -1.682 29.551 20.367 1.00 25.98 2 GLU B N 1
ATOM 1577 C CA . GLU B 1 2 ? -0.668 29.531 21.405 1.00 26.37 2 GLU B CA 1
ATOM 1578 C C . GLU B 1 2 ? -1.145 30.217 22.663 1.00 23.07 2 GLU B C 1
ATOM 1579 O O . GLU B 1 2 ? -2.181 30.881 22.668 1.00 23.91 2 GLU B O 1
ATOM 1585 N N . GLY B 1 3 ? -0.391 30.047 23.739 1.00 21.87 3 GLY B N 1
ATOM 1586 C CA . GLY B 1 3 ? -0.774 30.666 24.991 1.00 19.75 3 GLY B CA 1
ATOM 1587 C C . GLY B 1 3 ? -0.519 29.768 26.182 1.00 19.41 3 GLY B C 1
ATOM 1588 O O . GLY B 1 3 ? 0.108 28.713 26.077 1.00 18.76 3 GLY B O 1
ATOM 1589 N N . VAL B 1 4 ? -1.018 30.199 27.325 1.00 18.26 4 VAL B N 1
ATOM 1590 C CA . VAL B 1 4 ? -0.860 29.474 28.558 1.00 17.65 4 VAL B CA 1
ATOM 1591 C C . VAL B 1 4 ? -1.952 28.422 28.685 1.00 19.95 4 VAL B C 1
ATOM 1592 O O . VAL B 1 4 ? -3.123 28.698 28.428 1.00 17.79 4 VAL B O 1
ATOM 1596 N N . LYS B 1 5 ? -1.561 27.209 29.066 1.00 20.64 5 LYS B N 1
ATOM 1597 C CA . LYS B 1 5 ? -2.520 26.122 29.242 1.00 20.08 5 LYS B CA 1
ATOM 1598 C C . LYS B 1 5 ? -2.354 25.507 30.623 1.00 18.76 5 LYS B C 1
ATOM 1599 O O . LYS B 1 5 ? -1.238 25.308 31.089 1.00 18.82 5 LYS B O 1
ATOM 1605 N N . LYS B 1 6 ? -3.465 25.222 31.289 1.00 18.83 6 LYS B N 1
ATOM 1606 C CA . LYS B 1 6 ? -3.400 24.605 32.597 1.00 19.84 6 LYS B CA 1
ATOM 1607 C C . LYS B 1 6 ? -3.464 23.098 32.355 1.00 21.00 6 LYS B C 1
ATOM 1608 O O . LYS B 1 6 ? -4.381 22.619 31.691 1.00 19.73 6 LYS B O 1
ATOM 1614 N N . ILE B 1 7 ? -2.485 22.351 32.857 1.00 22.44 7 ILE B N 1
ATOM 1615 C CA . ILE B 1 7 ? -2.496 20.899 32.651 1.00 23.96 7 ILE B CA 1
ATOM 1616 C C . ILE B 1 7 ? -3.361 20.249 33.725 1.00 24.56 7 ILE B C 1
ATOM 1617 O O . ILE B 1 7 ? -3.006 20.247 34.910 1.00 25.54 7 ILE B O 1
ATOM 1622 N N . LYS B 1 8 ? -4.503 19.708 33.314 1.00 25.04 8 LYS B N 1
ATOM 1623 C CA . LYS B 1 8 ? -5.413 19.082 34.262 1.00 28.58 8 LYS B CA 1
ATOM 1624 C C . LYS B 1 8 ? -4.730 17.999 35.105 1.00 28.53 8 LYS B C 1
ATOM 1625 O O . LYS B 1 8 ? -4.826 18.025 36.329 1.00 30.23 8 LYS B O 1
ATOM 1631 N N . ASN B 1 9 ? -4.028 17.071 34.455 1.00 29.21 9 ASN B N 1
ATOM 1632 C CA . ASN B 1 9 ? -3.324 15.984 35.151 1.00 30.45 9 ASN B CA 1
ATOM 1633 C C . ASN B 1 9 ? -1.851 16.026 34.740 1.00 28.81 9 ASN B C 1
ATOM 1634 O O . ASN B 1 9 ? -1.439 15.346 33.801 1.00 29.88 9 ASN B O 1
ATOM 1639 N N . PRO B 1 10 ? -1.035 16.820 35.454 1.00 28.15 10 PRO B N 1
ATOM 1640 C CA . PRO B 1 10 ? 0.396 16.961 35.157 1.00 27.42 10 PRO B CA 1
ATOM 1641 C C . PRO B 1 10 ? 1.130 15.676 34.783 1.00 27.63 10 PRO B C 1
ATOM 1642 O O . PRO B 1 10 ? 1.978 15.677 33.884 1.00 26.16 10 PRO B O 1
ATOM 1646 N N . SER B 1 11 ? 0.809 14.575 35.451 1.00 26.77 11 SER B N 1
ATOM 1647 C CA . SER B 1 11 ? 1.493 13.321 35.147 1.00 29.09 11 SER B CA 1
ATOM 1648 C C . SER B 1 11 ? 1.271 12.843 33.710 1.00 28.99 11 SER B C 1
ATOM 1649 O O . SER B 1 11 ? 1.892 11.874 33.287 1.00 30.78 11 SER B O 1
ATOM 1652 N N . THR B 1 12 ? 0.410 13.515 32.948 1.00 28.61 12 THR B N 1
ATOM 1653 C CA . THR B 1 12 ? 0.157 13.084 31.572 1.00 28.40 12 THR B CA 1
ATOM 1654 C C . THR B 1 12 ? 1.188 13.537 30.537 1.00 28.08 12 THR B C 1
ATOM 1655 O O . THR B 1 12 ? 1.333 12.907 29.495 1.00 28.10 12 THR B O 1
ATOM 1659 N N . VAL B 1 13 ? 1.903 14.620 30.833 1.00 26.86 13 VAL B N 1
ATOM 1660 C CA . VAL B 1 13 ? 2.921 15.168 29.932 1.00 26.01 13 VAL B CA 1
ATOM 1661 C C . VAL B 1 13 ? 4.335 14.906 30.469 1.00 25.73 13 VAL B C 1
ATOM 1662 O O . VAL B 1 13 ? 5.283 15.616 30.137 1.00 26.04 13 VAL B O 1
ATOM 1666 N N . LYS B 1 14 ? 4.466 13.877 31.298 1.00 26.00 14 LYS B N 1
ATOM 1667 C CA . LYS B 1 14 ? 5.749 13.535 31.897 1.00 23.87 14 LYS B CA 1
ATOM 1668 C C . LYS B 1 14 ? 6.840 13.322 30.858 1.00 23.02 14 LYS B C 1
ATOM 1669 O O . LYS B 1 14 ? 7.925 13.901 30.958 1.00 23.40 14 LYS B O 1
ATOM 1675 N N . ASP B 1 15 ? 6.562 12.511 29.846 1.00 21.73 15 ASP B N 1
ATOM 1676 C CA . ASP B 1 15 ? 7.568 12.269 28.820 1.00 23.32 15 ASP B CA 1
ATOM 1677 C C . ASP B 1 15 ? 7.991 13.536 28.084 1.00 21.45 15 ASP B C 1
ATOM 1678 O O . ASP B 1 15 ? 9.186 13.772 27.894 1.00 19.47 15 ASP B O 1
ATOM 1683 N N . GLU B 1 16 ? 7.029 14.354 27.672 1.00 18.72 16 GLU B N 1
ATOM 1684 C CA . GLU B 1 16 ? 7.382 15.576 26.958 1.00 21.69 16 GLU B CA 1
ATOM 1685 C C . GLU B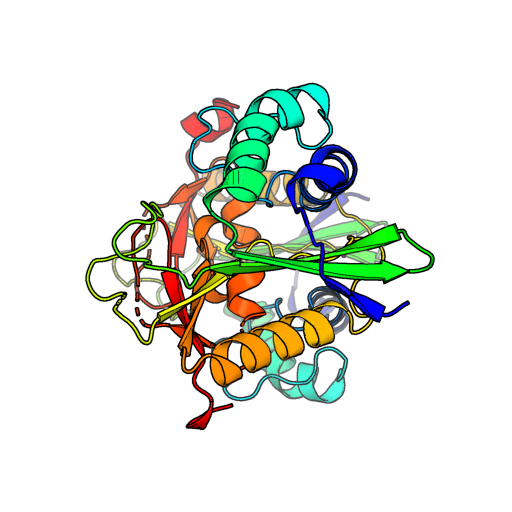 1 16 ? 8.230 16.487 27.844 1.00 18.21 16 GLU B C 1
ATOM 1686 O O . GLU B 1 16 ? 9.191 17.091 27.378 1.00 23.19 16 GLU B O 1
ATOM 1692 N N . LEU B 1 17 ? 7.870 16.582 29.119 1.00 20.66 17 LEU B N 1
ATOM 1693 C CA . LEU B 1 17 ? 8.611 17.409 30.077 1.00 18.89 17 LEU B CA 1
ATOM 1694 C C . LEU B 1 17 ? 10.044 16.879 30.232 1.00 18.13 17 LEU B C 1
ATOM 1695 O O . LEU B 1 17 ? 11.017 17.647 30.235 1.00 15.58 17 LEU B O 1
ATOM 1700 N N . LEU B 1 18 ? 10.176 15.562 30.334 1.00 16.67 18 LEU B N 1
ATOM 1701 C CA . LEU B 1 18 ? 11.491 14.942 30.442 1.00 17.67 18 LEU B CA 1
ATOM 1702 C C . LEU B 1 18 ? 12.358 15.386 29.257 1.00 19.79 18 LEU B C 1
ATOM 1703 O O . LEU B 1 18 ? 13.520 15.769 29.422 1.00 21.72 18 LEU B O 1
ATOM 1708 N N . GLU B 1 19 ? 11.774 15.322 28.063 1.00 22.04 19 GLU B N 1
ATOM 1709 C CA . GLU B 1 19 ? 12.452 15.695 26.826 1.00 22.97 19 GLU B CA 1
ATOM 1710 C C . GLU B 1 19 ? 12.859 17.168 26.843 1.00 21.24 19 GLU B C 1
ATOM 1711 O O . GLU B 1 19 ? 13.967 17.520 26.442 1.00 19.88 19 GLU B O 1
ATOM 1717 N N . LEU B 1 20 ? 11.955 18.019 27.311 1.00 19.64 20 LEU B N 1
ATOM 1718 C CA . LEU B 1 20 ? 12.218 19.452 27.381 1.00 20.85 20 LEU B CA 1
ATOM 1719 C C . LEU B 1 20 ? 13.327 19.733 28.393 1.00 20.76 20 LEU B C 1
ATOM 1720 O O . LEU B 1 20 ? 14.280 20.448 28.099 1.00 21.80 20 LEU B O 1
ATOM 1733 N N . PHE B 1 22 ? 15.633 17.754 29.442 1.00 21.48 22 PHE B N 1
ATOM 1734 C CA . PHE B 1 22 ? 16.944 17.277 29.006 1.00 20.51 22 PHE B CA 1
ATOM 1735 C C . PHE B 1 22 ? 17.537 18.279 28.027 1.00 20.87 22 PHE B C 1
ATOM 1736 O O . PHE B 1 22 ? 18.747 18.480 28.006 1.00 23.20 22 PHE B O 1
ATOM 1744 N N . ARG B 1 23 ? 16.696 18.902 27.207 1.00 20.07 23 ARG B N 1
ATOM 1745 C CA . ARG B 1 23 ? 17.202 19.893 26.268 1.00 23.08 23 ARG B CA 1
ATOM 1746 C C . ARG B 1 23 ? 17.792 21.068 27.056 1.00 23.80 23 ARG B C 1
ATOM 1747 O O . ARG B 1 23 ? 18.790 21.657 26.637 1.00 22.85 23 ARG B O 1
ATOM 1755 N N . ILE B 1 24 ? 17.174 21.411 28.188 1.00 23.87 24 ILE B N 1
ATOM 1756 C CA . ILE B 1 24 ? 17.685 22.502 29.020 1.00 24.61 24 ILE B CA 1
ATOM 1757 C C . ILE B 1 24 ? 19.011 22.047 29.635 1.00 23.47 24 ILE B C 1
ATOM 1758 O O . ILE B 1 24 ? 19.995 22.783 29.620 1.00 22.35 24 ILE B O 1
ATOM 1763 N N . TYR B 1 25 ? 19.039 20.820 30.150 1.00 24.27 25 TYR B N 1
ATOM 1764 C CA . TYR B 1 25 ? 20.256 20.274 30.751 1.00 24.40 25 TYR B CA 1
ATOM 1765 C C . TYR B 1 25 ? 21.416 20.385 29.771 1.00 25.37 25 TYR B C 1
ATOM 1766 O O . TYR B 1 25 ? 22.510 20.828 30.125 1.00 26.69 25 TYR B O 1
ATOM 1775 N N . ARG B 1 26 ? 21.172 19.983 28.533 1.00 26.35 26 ARG B N 1
ATOM 1776 C CA . ARG B 1 26 ? 22.205 20.040 27.515 1.00 29.48 26 ARG B CA 1
ATOM 1777 C C . ARG B 1 26 ? 22.539 21.485 27.128 1.00 29.93 26 ARG B C 1
ATOM 1778 O O . ARG B 1 26 ? 23.706 21.826 26.967 1.00 31.21 26 ARG B O 1
ATOM 1786 N N . SER B 1 27 ? 21.528 22.339 27.005 1.00 29.87 27 SER B N 1
ATOM 1787 C CA . SER B 1 27 ? 21.763 23.734 26.628 1.00 32.16 27 SER B CA 1
ATOM 1788 C C . SER B 1 27 ? 22.506 24.569 27.673 1.00 31.81 27 SER B C 1
ATOM 1789 O O . SER B 1 27 ? 23.192 25.534 27.329 1.00 33.64 27 SER B O 1
ATOM 1792 N N . THR B 1 28 ? 22.362 24.204 28.943 1.00 30.25 28 THR B N 1
ATOM 1793 C CA . THR B 1 28 ? 23.008 24.923 30.034 1.00 29.20 28 THR B CA 1
ATOM 1794 C C . THR B 1 28 ? 24.217 24.147 30.542 1.00 30.07 28 THR B C 1
ATOM 1795 O O . THR B 1 28 ? 24.694 24.370 31.659 1.00 30.40 28 THR B O 1
ATOM 1799 N N . ASN B 1 29 ? 24.703 23.235 29.710 1.00 29.58 29 ASN B N 1
ATOM 1800 C CA . ASN B 1 29 ? 25.842 22.396 30.049 1.00 29.13 29 ASN B CA 1
ATOM 1801 C C . ASN B 1 29 ? 25.765 21.783 31.446 1.00 27.05 29 ASN B C 1
ATOM 1802 O O . ASN B 1 29 ? 26.732 21.825 32.209 1.00 24.91 29 ASN B O 1
ATOM 1807 N N . GLY B 1 30 ? 24.602 21.227 31.781 1.00 25.29 30 GLY B N 1
ATOM 1808 C CA . GLY B 1 30 ? 24.427 20.572 33.067 1.00 22.92 30 GLY B CA 1
ATOM 1809 C C . GLY B 1 30 ? 24.015 21.453 34.221 1.00 22.19 30 GLY B C 1
ATOM 1810 O O . GLY B 1 30 ? 23.821 20.984 35.337 1.00 19.22 30 GLY B O 1
ATOM 1811 N N . LYS B 1 31 ? 23.859 22.739 33.949 1.00 23.81 31 LYS B N 1
ATOM 1812 C CA . LYS B 1 31 ? 23.483 23.681 34.989 1.00 24.22 31 LYS B CA 1
ATOM 1813 C C . LYS B 1 31 ? 22.036 23.519 35.442 1.00 21.58 31 LYS B C 1
ATOM 1814 O O . LYS B 1 31 ? 21.754 23.456 36.637 1.00 20.42 31 LYS B O 1
ATOM 1820 N N . TYR B 1 32 ? 21.119 23.444 34.484 1.00 21.70 32 TYR B N 1
ATOM 1821 C CA . TYR B 1 32 ? 19.700 23.307 34.797 1.00 20.96 32 TYR B CA 1
ATOM 1822 C C . TYR B 1 32 ? 19.076 22.146 34.028 1.00 21.78 32 TYR B C 1
ATOM 1823 O O . TYR B 1 32 ? 19.457 21.872 32.898 1.00 20.61 32 TYR B O 1
ATOM 1832 N N . PRO B 1 33 ? 18.095 21.456 34.628 1.00 22.87 33 PRO B N 1
ATOM 1833 C CA . PRO B 1 33 ? 17.575 21.720 35.970 1.00 26.41 33 PRO B CA 1
ATOM 1834 C C . PRO B 1 33 ? 18.580 21.344 37.053 1.00 28.43 33 PRO B C 1
ATOM 1835 O O . PRO B 1 33 ? 19.494 20.544 36.826 1.00 29.96 33 PRO B O 1
ATOM 1839 N N . ALA B 1 34 ? 18.420 21.931 38.230 1.00 30.26 34 ALA B N 1
ATOM 1840 C CA . ALA B 1 34 ? 19.319 21.643 39.335 1.00 29.53 34 ALA B CA 1
ATOM 1841 C C . ALA B 1 34 ? 19.172 20.188 39.760 1.00 30.93 34 ALA B C 1
ATOM 1842 O O . ALA B 1 34 ? 18.066 19.650 39.806 1.00 31.29 34 ALA B O 1
ATOM 1844 N N . LEU B 1 35 ? 20.297 19.555 40.059 1.00 30.41 35 LEU B N 1
ATOM 1845 C CA . LEU B 1 35 ? 20.304 18.171 40.496 1.00 33.21 35 LEU B CA 1
ATOM 1846 C C . LEU B 1 35 ? 21.109 18.088 41.805 1.00 35.21 35 LEU B C 1
ATOM 1847 O O . LEU B 1 35 ? 22.100 17.362 41.898 1.00 33.07 35 LEU B O 1
ATOM 1852 N N . GLU B 1 36 ? 20.664 18.850 42.803 1.00 37.66 36 GLU B N 1
ATOM 1853 C CA . GLU B 1 36 ? 21.307 18.916 44.114 1.00 41.96 36 GLU B CA 1
ATOM 1854 C C . GLU B 1 36 ? 21.633 17.566 44.735 1.00 43.54 36 GLU B C 1
ATOM 1855 O O . GLU B 1 36 ? 22.800 17.235 44.938 1.00 46.23 36 GLU B O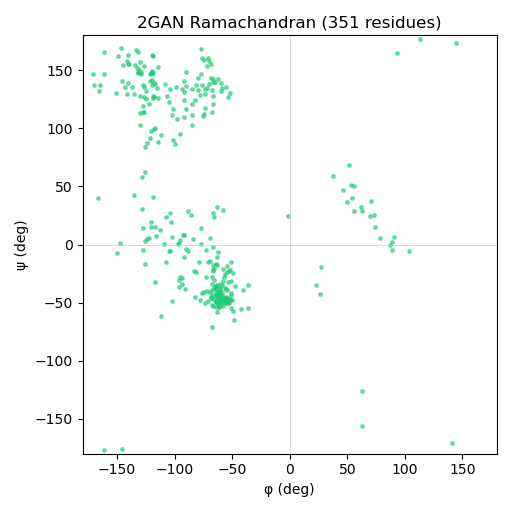 1
ATOM 1861 N N . TRP B 1 37 ? 20.604 16.793 45.049 1.00 43.57 37 TRP B N 1
ATOM 1862 C CA . TRP B 1 37 ? 20.803 15.488 45.663 1.00 44.00 37 TRP B CA 1
ATOM 1863 C C . TRP B 1 37 ? 21.836 14.651 44.915 1.00 45.25 37 TRP B C 1
ATOM 1864 O O . TRP B 1 37 ? 22.469 13.770 45.497 1.00 46.95 37 TRP B O 1
ATOM 1875 N N . VAL B 1 38 ? 22.020 14.936 43.630 1.00 46.31 38 VAL B N 1
ATOM 1876 C CA . VAL B 1 38 ? 22.965 14.173 42.819 1.00 46.64 38 VAL B CA 1
ATOM 1877 C C . VAL B 1 38 ? 24.433 14.474 43.110 1.00 47.10 38 VAL B C 1
ATOM 1878 O O . VAL B 1 38 ? 24.909 15.593 42.912 1.00 46.55 38 VAL B O 1
ATOM 1882 N N . LYS B 1 39 ? 25.144 13.449 43.569 1.00 48.32 39 LYS B N 1
ATOM 1883 C CA . LYS B 1 39 ? 26.559 13.558 43.901 1.00 48.94 39 LYS B CA 1
ATOM 1884 C C . LYS B 1 39 ? 27.394 13.567 42.630 1.00 48.25 39 LYS B C 1
ATOM 1885 O O . LYS B 1 39 ? 28.354 14.330 42.508 1.00 47.21 39 LYS B O 1
ATOM 1891 N N . ARG B 1 40 ? 27.018 12.709 41.687 1.00 48.04 40 ARG B N 1
ATOM 1892 C CA . ARG B 1 40 ? 27.711 12.603 40.408 1.00 47.28 40 ARG B CA 1
ATOM 1893 C C . ARG B 1 40 ? 26.727 12.881 39.277 1.00 45.09 40 ARG B C 1
ATOM 1894 O O . ARG B 1 40 ? 26.056 11.973 38.791 1.00 44.46 40 ARG B O 1
ATOM 1902 N N . LYS B 1 41 ? 26.641 14.142 38.862 1.00 41.30 41 LYS B N 1
ATOM 1903 C CA . LYS B 1 41 ? 25.724 14.522 37.797 1.00 38.39 41 LYS B CA 1
ATOM 1904 C C . LYS B 1 41 ? 26.123 13.921 36.460 1.00 35.67 41 LYS B C 1
ATOM 1905 O O . LYS B 1 41 ? 27.301 13.858 36.117 1.00 33.90 41 LYS B O 1
ATOM 1911 N N . PRO B 1 42 ? 25.132 13.469 35.680 1.00 34.40 42 PRO B N 1
ATOM 1912 C CA . PRO B 1 42 ? 25.417 12.876 34.372 1.00 32.42 42 PRO B CA 1
ATOM 1913 C C . PRO B 1 42 ? 25.927 13.922 33.395 1.00 31.43 42 PRO B C 1
ATOM 1914 O O . PRO B 1 42 ? 25.651 15.110 33.541 1.00 29.78 42 PRO B O 1
ATOM 1918 N N . ASN B 1 43 ? 26.676 13.466 32.401 1.00 31.65 43 ASN B N 1
ATOM 1919 C CA . ASN B 1 43 ? 27.228 14.340 31.382 1.00 31.85 43 ASN B CA 1
ATOM 1920 C C . ASN B 1 43 ? 26.064 15.058 30.697 1.00 30.90 43 ASN B C 1
ATOM 1921 O O . ASN B 1 43 ? 25.067 14.434 30.358 1.00 31.22 43 ASN B O 1
ATOM 1926 N N . PRO B 1 44 ? 26.178 16.376 30.480 1.00 31.73 44 PRO B N 1
ATOM 1927 C CA . PRO B 1 44 ? 25.103 17.142 29.833 1.00 31.90 44 PRO B CA 1
ATOM 1928 C C . PRO B 1 44 ? 24.551 16.612 28.507 1.00 31.81 44 PRO B C 1
ATOM 1929 O O . PRO B 1 44 ? 23.484 17.035 28.071 1.00 31.30 44 PRO B O 1
ATOM 1933 N N . ASN B 1 45 ? 25.257 15.682 27.872 1.00 31.28 45 ASN B N 1
ATOM 1934 C CA . ASN B 1 45 ? 24.775 15.134 26.609 1.00 31.82 45 ASN B CA 1
ATOM 1935 C C . ASN B 1 45 ? 24.388 13.661 26.734 1.00 30.42 45 ASN B C 1
ATOM 1936 O O . ASN B 1 45 ? 24.163 12.976 25.734 1.00 30.50 45 ASN B O 1
ATOM 1941 N N . ASP B 1 46 ? 24.305 13.193 27.975 1.00 28.79 46 ASP B N 1
ATOM 1942 C CA . ASP B 1 46 ? 23.951 11.808 28.284 1.00 26.78 46 ASP B CA 1
ATOM 1943 C C . ASP B 1 46 ? 22.477 11.700 28.688 1.00 24.61 46 ASP B C 1
ATOM 1944 O O . ASP B 1 46 ? 22.156 11.748 29.872 1.00 22.83 46 ASP B O 1
ATOM 1949 N N . PHE B 1 47 ? 21.589 11.548 27.711 1.00 23.59 47 PHE B N 1
ATOM 1950 C CA . PHE B 1 47 ? 20.163 11.449 28.002 1.00 24.07 47 PHE B CA 1
ATOM 1951 C C . PHE B 1 47 ? 19.831 10.315 28.972 1.00 23.33 47 PHE B C 1
ATO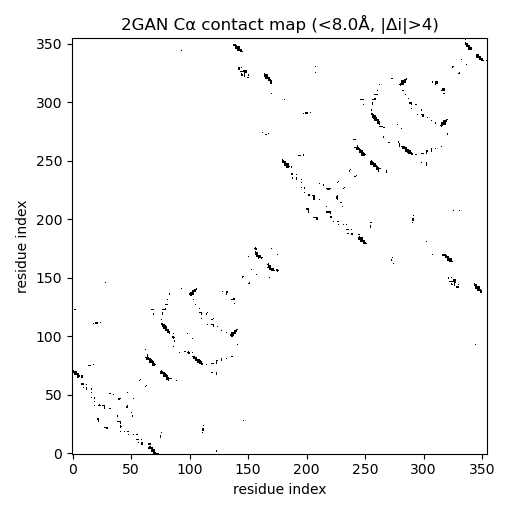M 1952 O O . PHE B 1 47 ? 19.086 10.516 29.936 1.00 21.52 47 PHE B O 1
ATOM 1960 N N . ASN B 1 48 ? 20.400 9.136 28.741 1.00 22.30 48 ASN B N 1
ATOM 1961 C CA . ASN B 1 48 ? 20.132 7.985 29.612 1.00 23.60 48 ASN B CA 1
ATOM 1962 C C . ASN B 1 48 ? 20.511 8.255 31.083 1.00 22.71 48 ASN B C 1
ATOM 1963 O O . ASN B 1 48 ? 19.711 8.010 31.993 1.00 21.66 48 ASN B O 1
ATOM 1968 N N . GLY B 1 49 ? 21.712 8.778 31.321 1.00 21.78 49 GLY B N 1
ATOM 1969 C CA . GLY B 1 49 ? 22.113 9.072 32.688 1.00 21.40 49 GLY B CA 1
ATOM 1970 C C . GLY B 1 49 ? 21.234 10.159 33.297 1.00 20.50 49 GLY B C 1
ATOM 1971 O O . GLY B 1 49 ? 20.917 10.134 34.485 1.00 17.72 49 GLY B O 1
ATOM 1972 N N . PHE B 1 50 ? 20.845 11.125 32.476 1.00 20.48 50 PHE B N 1
ATOM 1973 C CA . PHE B 1 50 ? 19.989 12.216 32.941 1.00 20.50 50 PHE B CA 1
ATOM 1974 C C . PHE B 1 50 ? 18.646 11.678 33.421 1.00 20.63 50 PHE B C 1
ATOM 1975 O O . PHE B 1 50 ? 18.204 11.980 34.527 1.00 18.53 50 PHE B O 1
ATOM 1983 N N . ARG B 1 51 ? 18.005 10.875 32.579 1.00 22.57 51 ARG B N 1
ATOM 1984 C CA . ARG B 1 51 ? 16.702 10.306 32.899 1.00 23.05 51 ARG B CA 1
ATOM 1985 C C . ARG B 1 51 ? 16.715 9.456 34.148 1.00 23.31 51 ARG B C 1
ATOM 1986 O O . ARG B 1 51 ? 15.834 9.567 34.995 1.00 24.12 51 ARG B O 1
ATOM 1994 N N . GLU B 1 52 ? 17.719 8.599 34.252 1.00 25.53 52 GLU B N 1
ATOM 1995 C CA . GLU B 1 52 ? 17.849 7.701 35.382 1.00 25.90 52 GLU B CA 1
ATOM 1996 C C . GLU B 1 52 ? 17.822 8.469 36.691 1.00 26.01 52 GLU B C 1
ATOM 1997 O O . GLU B 1 52 ? 17.210 8.019 37.653 1.00 26.47 52 GLU B O 1
ATOM 2003 N N . VAL B 1 53 ? 18.460 9.638 36.731 1.00 23.89 53 VAL B N 1
ATOM 2004 C CA . VAL B 1 53 ? 18.472 10.401 37.969 1.00 23.66 53 VAL B CA 1
ATOM 2005 C C . VAL B 1 53 ? 17.368 11.450 38.104 1.00 24.25 53 VAL B C 1
ATOM 2006 O O . VAL B 1 53 ? 16.876 11.686 39.206 1.00 25.06 53 VAL B O 1
ATOM 2010 N N . TYR B 1 54 ? 16.965 12.066 36.996 1.00 22.84 54 TYR B N 1
ATOM 2011 C CA . TYR B 1 54 ? 15.942 13.112 37.049 1.00 22.98 54 TYR B CA 1
ATOM 2012 C C . TYR B 1 54 ? 14.489 12.645 36.888 1.00 22.72 54 TYR B C 1
ATOM 2013 O O . TYR B 1 54 ? 13.591 13.171 37.553 1.00 23.38 54 TYR B O 1
ATOM 2022 N N . GLU B 1 55 ? 14.251 11.665 36.019 1.00 23.21 55 GLU B N 1
ATOM 2023 C CA . GLU B 1 55 ? 12.890 11.161 35.790 1.00 24.10 55 GLU B CA 1
ATOM 2024 C C . GLU B 1 55 ? 12.133 10.774 37.067 1.00 22.89 55 GLU B C 1
ATOM 2025 O O . GLU B 1 55 ? 10.943 11.042 37.194 1.00 21.40 55 GLU B O 1
ATOM 2031 N N . PRO B 1 56 ? 12.808 10.121 38.022 1.00 23.27 56 PRO B N 1
ATOM 2032 C CA . PRO B 1 56 ? 12.105 9.742 39.256 1.00 22.47 56 PRO B CA 1
ATOM 2033 C C . PRO B 1 56 ? 11.635 10.977 40.035 1.00 22.26 56 PRO B C 1
ATOM 2034 O O . PRO B 1 56 ? 10.555 10.976 40.606 1.00 20.83 56 PRO B O 1
ATOM 2038 N N . PHE B 1 57 ? 12.454 12.023 40.054 1.00 21.04 57 PHE B N 1
ATOM 2039 C CA . PHE B 1 57 ? 12.106 13.254 40.755 1.00 20.81 57 PHE B CA 1
ATOM 2040 C C . PHE B 1 57 ? 10.917 13.916 40.052 1.00 19.93 57 PHE B C 1
ATOM 2041 O O . PHE B 1 57 ? 9.904 14.219 40.679 1.00 19.30 57 PHE B O 1
ATOM 2049 N N . LEU B 1 58 ? 11.041 14.128 38.746 1.00 19.73 58 LEU B N 1
ATOM 2050 C CA . LEU B 1 58 ? 9.969 14.736 37.959 1.00 20.01 58 LEU B CA 1
ATOM 2051 C C . LEU B 1 58 ? 8.641 14.008 38.191 1.00 20.79 58 LEU B C 1
ATOM 2052 O O . LEU B 1 58 ? 7.596 14.629 38.433 1.00 18.59 58 LEU B O 1
ATOM 2057 N N . LYS B 1 59 ? 8.691 12.683 38.129 1.00 20.15 59 LYS B N 1
ATOM 2058 C CA . LYS B 1 59 ? 7.498 11.861 38.320 1.00 22.06 59 LYS B CA 1
ATOM 2059 C C . LYS B 1 59 ? 6.841 12.147 39.673 1.00 22.52 59 LYS B C 1
ATOM 2060 O O . LYS B 1 59 ? 5.625 12.349 39.758 1.00 21.92 59 LYS B O 1
ATOM 2066 N N . PHE B 1 60 ? 7.648 12.170 40.728 1.00 18.55 60 PHE B N 1
ATOM 2067 C CA . PHE B 1 60 ? 7.137 12.448 42.060 1.00 19.17 60 PHE B CA 1
ATOM 2068 C C . PHE B 1 60 ? 6.565 13.876 42.148 1.00 19.13 60 PHE B C 1
ATOM 2069 O O . PHE B 1 60 ? 5.502 14.091 42.724 1.00 14.62 60 PHE B O 1
ATOM 2077 N N . ARG B 1 61 ? 7.278 14.845 41.582 1.00 19.27 61 ARG B N 1
ATOM 2078 C CA . ARG B 1 61 ? 6.828 16.224 41.641 1.00 21.29 61 ARG B CA 1
ATOM 2079 C C . ARG B 1 61 ? 5.515 16.466 40.902 1.00 21.50 61 ARG B C 1
ATOM 2080 O O . ARG B 1 61 ? 4.647 17.186 41.391 1.00 21.82 61 ARG B O 1
ATOM 2088 N N . LEU B 1 62 ? 5.363 15.860 39.732 1.00 22.34 62 LEU B N 1
ATOM 2089 C CA . LEU B 1 62 ? 4.149 16.030 38.952 1.00 22.87 62 LEU B CA 1
ATOM 2090 C C . LEU B 1 62 ? 2.928 15.490 39.675 1.00 23.79 62 LEU B C 1
ATOM 2091 O O . LEU B 1 62 ? 1.844 16.057 39.568 1.00 24.16 62 LEU B O 1
ATOM 2096 N N . SER B 1 63 ? 3.106 14.409 40.432 1.00 23.75 63 SER B N 1
ATOM 2097 C CA . SER B 1 63 ? 1.990 13.778 41.138 1.00 24.51 63 SER B CA 1
ATOM 2098 C C . SER B 1 63 ? 1.774 14.179 42.578 1.00 23.83 63 SER B C 1
ATOM 2099 O O . SER B 1 63 ? 0.643 14.138 43.067 1.00 24.19 63 SER B O 1
ATOM 2102 N N . GLN B 1 64 ? 2.843 14.574 43.259 1.00 22.86 64 GLN B N 1
ATOM 2103 C CA . GLN B 1 64 ? 2.738 14.893 44.678 1.00 24.56 64 GLN B CA 1
ATOM 2104 C C . GLN B 1 64 ? 3.220 16.259 45.157 1.00 25.63 64 GLN B C 1
ATOM 2105 O O . GLN B 1 64 ? 2.881 16.666 46.268 1.00 26.88 64 GLN B O 1
ATOM 2111 N N . GLU B 1 65 ? 4.008 16.968 44.359 1.00 24.82 65 GLU B N 1
ATOM 2112 C CA . GLU B 1 65 ? 4.497 18.259 44.821 1.00 26.23 65 GLU B CA 1
ATOM 2113 C C . GLU B 1 65 ? 3.761 19.452 44.218 1.00 26.05 65 GLU B C 1
ATOM 2114 O O . GLU B 1 65 ? 3.348 20.363 44.946 1.00 26.05 65 GLU B O 1
ATOM 2120 N N . PHE B 1 66 ? 3.596 19.450 42.894 1.00 24.18 66 PHE B N 1
ATOM 2121 C CA . PHE B 1 66 ? 2.898 20.537 42.206 1.00 21.95 66 PHE B CA 1
ATOM 2122 C C . PHE B 1 66 ? 1.403 20.449 42.464 1.00 22.09 66 PHE B C 1
ATOM 2123 O O . PHE B 1 66 ? 0.822 19.373 42.372 1.00 23.62 66 PHE B O 1
ATOM 2131 N N . ASP B 1 67 ? 0.785 21.576 42.794 1.00 20.66 67 ASP B N 1
ATOM 2132 C CA . ASP B 1 67 ? -0.651 21.607 43.014 1.00 20.71 67 ASP B CA 1
ATOM 2133 C C . ASP B 1 67 ? -1.268 22.066 41.710 1.00 22.70 67 ASP B C 1
ATOM 2134 O O . ASP B 1 67 ? -2.391 21.689 41.363 1.00 25.84 67 ASP B O 1
ATOM 2139 N N . GLU B 1 68 ? -0.514 22.884 40.985 1.00 22.18 68 GLU B N 1
ATOM 2140 C CA . GLU B 1 68 ? -0.940 23.403 39.692 1.00 21.98 68 GLU B CA 1
ATOM 2141 C C . GLU B 1 68 ? 0.267 23.482 38.745 1.00 23.42 68 GLU B C 1
ATOM 2142 O O . GLU B 1 68 ? 1.351 23.923 39.135 1.00 23.01 68 GLU B O 1
ATOM 2148 N N . LEU B 1 69 ? 0.071 23.032 37.509 1.00 22.73 69 LEU B N 1
ATOM 2149 C CA . LEU B 1 69 ? 1.111 23.067 36.488 1.00 23.00 69 LEU B CA 1
ATOM 2150 C C . LEU B 1 69 ? 0.593 23.807 35.262 1.00 24.01 69 LEU B C 1
ATOM 2151 O O . LEU B 1 69 ? -0.452 23.459 34.708 1.00 24.32 69 LEU B O 1
ATOM 2156 N N . TYR B 1 70 ? 1.330 24.828 34.841 1.00 21.51 70 TYR B N 1
ATOM 2157 C CA . TYR B 1 70 ? 0.958 25.605 33.673 1.00 20.98 70 TYR B CA 1
ATOM 2158 C C . TYR B 1 70 ? 2.070 25.523 32.647 1.00 20.43 70 TYR B C 1
ATOM 2159 O O . TYR B 1 70 ? 3.237 25.397 33.002 1.00 23.35 70 TYR B O 1
ATOM 2168 N N . THR B 1 71 ? 1.712 25.561 31.372 1.00 20.38 71 THR B N 1
ATOM 2169 C CA . THR B 1 71 ? 2.716 25.552 30.318 1.00 19.25 71 THR B CA 1
ATOM 2170 C C . THR B 1 71 ? 2.336 26.635 29.330 1.00 19.71 71 THR B C 1
ATOM 2171 O O . THR B 1 71 ? 1.229 27.184 29.385 1.00 19.50 71 THR B O 1
ATOM 2175 N N . TYR B 1 72 ? 3.272 26.952 28.444 1.00 19.55 72 TYR B N 1
ATOM 2176 C CA . TYR B 1 72 ? 3.026 27.907 27.375 1.00 20.69 72 TYR B CA 1
ATOM 2177 C C . TYR B 1 72 ? 3.246 26.990 26.185 1.00 20.91 72 TYR B C 1
ATOM 2178 O O . TYR B 1 72 ? 4.286 26.336 26.089 1.00 19.57 72 TYR B O 1
ATOM 2187 N N . GLN B 1 73 ? 2.269 26.924 25.292 1.00 19.59 73 GLN B N 1
ATOM 2188 C CA . GLN B 1 73 ? 2.380 26.037 24.151 1.00 19.96 73 GLN B CA 1
ATOM 2189 C C . GLN B 1 73 ? 2.077 26.698 22.826 1.00 20.43 73 GLN B C 1
ATOM 2190 O O . GLN B 1 73 ? 1.415 27.736 22.762 1.00 19.48 73 GLN B O 1
ATOM 2196 N N . LYS B 1 74 ? 2.612 26.101 21.769 1.00 20.39 74 LYS B N 1
ATOM 2197 C CA . LYS B 1 74 ? 2.344 26.535 20.407 1.00 23.06 74 LYS B CA 1
ATOM 2198 C C . LYS B 1 74 ? 1.699 25.239 19.958 1.00 24.27 74 LYS B C 1
ATOM 2199 O O . LYS B 1 74 ? 2.378 24.252 19.665 1.00 24.00 74 LYS B O 1
ATOM 2205 N N . ASP B 1 75 ? 0.373 25.249 19.955 1.00 24.68 75 ASP B N 1
ATOM 2206 C CA . ASP B 1 75 ? -0.415 24.071 19.645 1.00 24.29 75 ASP B CA 1
ATOM 2207 C C . ASP B 1 75 ? -0.104 23.028 20.718 1.00 23.44 75 ASP B C 1
ATOM 2208 O O . ASP B 1 75 ? -0.221 23.332 21.906 1.00 22.76 75 ASP B O 1
ATOM 2213 N N . ASN B 1 76 ? 0.298 21.821 20.337 1.00 24.80 76 ASN B N 1
ATOM 2214 C CA . ASN B 1 76 ? 0.583 20.797 21.344 1.00 25.10 76 ASN B CA 1
ATOM 2215 C C . ASN B 1 76 ? 2.015 20.779 21.880 1.00 24.63 76 ASN B C 1
ATOM 2216 O O . ASN B 1 76 ? 2.321 20.022 22.800 1.00 25.72 76 ASN B O 1
ATOM 2221 N N . ARG B 1 77 ? 2.885 21.608 21.316 1.00 25.11 77 ARG B N 1
ATOM 2222 C CA . ARG B 1 77 ? 4.281 21.659 21.741 1.00 25.99 77 ARG B CA 1
ATOM 2223 C C . ARG B 1 77 ? 4.508 22.523 22.986 1.00 24.43 77 ARG B C 1
ATOM 2224 O O . ARG B 1 77 ? 4.152 23.704 23.007 1.00 23.22 77 ARG B O 1
ATOM 2232 N N . ILE B 1 78 ? 5.106 21.935 24.019 1.00 23.50 78 ILE B N 1
ATOM 2233 C CA . ILE B 1 78 ? 5.383 22.666 25.254 1.00 22.16 78 ILE B CA 1
ATOM 2234 C C . ILE B 1 78 ? 6.712 23.407 25.111 1.00 21.43 78 ILE B C 1
ATOM 2235 O O . ILE B 1 78 ? 7.749 22.795 24.847 1.00 22.17 78 ILE B O 1
ATOM 2240 N N . ILE B 1 79 ? 6.681 24.728 25.254 1.00 18.45 79 ILE B N 1
ATOM 2241 C CA . ILE B 1 79 ? 7.909 25.508 25.127 1.00 18.55 79 ILE B CA 1
ATOM 2242 C C . ILE B 1 79 ? 8.184 26.350 26.368 1.00 19.28 79 ILE B C 1
ATOM 2243 O O . ILE B 1 79 ? 9.138 27.130 26.403 1.00 22.35 79 ILE B O 1
ATOM 2248 N N . GLY B 1 80 ? 7.349 26.185 27.387 1.00 18.76 80 GLY B N 1
ATOM 2249 C CA . GLY B 1 80 ? 7.524 26.914 28.630 1.00 18.27 80 GLY B CA 1
ATOM 2250 C C . GLY B 1 80 ? 6.754 26.232 29.739 1.00 17.90 80 GLY B C 1
ATOM 2251 O O . GLY B 1 80 ? 5.697 25.654 29.498 1.00 18.97 80 GLY B O 1
ATOM 2252 N N . THR B 1 81 ? 7.271 26.287 30.959 1.00 19.31 81 THR B N 1
ATOM 2253 C CA . THR B 1 81 ? 6.590 25.643 32.077 1.00 20.64 81 THR B CA 1
ATOM 2254 C C . THR B 1 81 ? 6.750 26.421 33.360 1.00 18.98 81 THR B C 1
ATOM 2255 O O . THR B 1 81 ? 7.728 27.138 33.544 1.00 21.43 81 THR B O 1
ATOM 2259 N N . ILE B 1 82 ? 5.792 26.244 34.263 1.00 19.65 82 ILE B N 1
ATOM 2260 C CA . ILE B 1 82 ? 5.834 26.889 35.565 1.00 16.67 82 ILE B CA 1
ATOM 2261 C C . ILE B 1 82 ? 4.823 26.168 36.444 1.00 17.58 82 ILE B C 1
ATOM 2262 O O . ILE B 1 82 ? 3.728 25.831 35.993 1.00 18.58 82 ILE B O 1
ATOM 2267 N N . ALA B 1 83 ? 5.209 25.900 37.690 1.00 18.01 83 ALA B N 1
ATOM 2268 C CA . ALA B 1 83 ? 4.352 25.174 38.621 1.00 18.01 83 ALA B CA 1
ATOM 2269 C C . ALA B 1 83 ? 4.132 25.898 39.941 1.00 18.34 83 ALA B C 1
ATOM 2270 O O . ALA B 1 83 ? 4.968 26.690 40.372 1.00 19.10 83 ALA B O 1
ATOM 2272 N N . LEU B 1 84 ? 2.997 25.618 40.577 1.00 18.81 84 LEU B N 1
ATOM 2273 C CA . LEU B 1 84 ? 2.635 26.231 41.853 1.00 20.82 84 LEU B CA 1
ATOM 2274 C C . LEU B 1 84 ? 2.496 25.218 42.962 1.00 23.34 84 LEU B C 1
ATOM 2275 O O . LEU B 1 84 ? 1.938 24.136 42.762 1.00 23.82 84 LEU B O 1
ATOM 2280 N N . VAL B 1 85 ? 3.000 25.577 44.138 1.00 21.40 85 VAL B N 1
ATOM 2281 C CA . VAL B 1 85 ? 2.894 24.715 45.305 1.00 22.15 85 VAL B CA 1
ATOM 2282 C C . VAL B 1 85 ? 2.358 25.594 46.423 1.00 21.66 85 VAL B C 1
ATOM 2283 O O . VAL B 1 85 ? 3.032 26.523 46.850 1.00 23.79 85 VAL B O 1
ATOM 2287 N N . TYR B 1 86 ? 1.141 25.327 46.879 1.00 21.57 86 TYR B N 1
ATOM 2288 C CA . TYR B 1 86 ? 0.566 26.132 47.949 1.00 23.89 86 TYR B CA 1
ATOM 2289 C C . TYR B 1 86 ? -0.362 25.346 48.862 1.00 26.61 86 TYR B C 1
ATOM 2290 O O . TYR B 1 86 ? -0.931 25.906 49.795 1.00 29.12 86 TYR B O 1
ATOM 2299 N N . LYS B 1 87 ? -0.522 24.054 48.600 1.00 28.99 87 LYS B N 1
ATOM 2300 C CA . LYS B 1 87 ? -1.387 23.239 49.442 1.00 31.11 87 LYS B CA 1
ATOM 2301 C C . LYS B 1 87 ? -0.562 22.321 50.324 1.00 32.42 87 LYS B C 1
ATOM 2302 O O . LYS B 1 87 ? 0.317 21.605 49.844 1.00 31.49 87 LYS B O 1
ATOM 2308 N N . ARG B 1 88 ? -0.843 22.379 51.623 1.00 33.25 88 ARG B N 1
ATOM 2309 C CA . ARG B 1 88 ? -0.155 21.572 52.624 1.00 37.01 88 ARG B CA 1
ATOM 2310 C C . ARG B 1 88 ? 1.332 21.411 52.313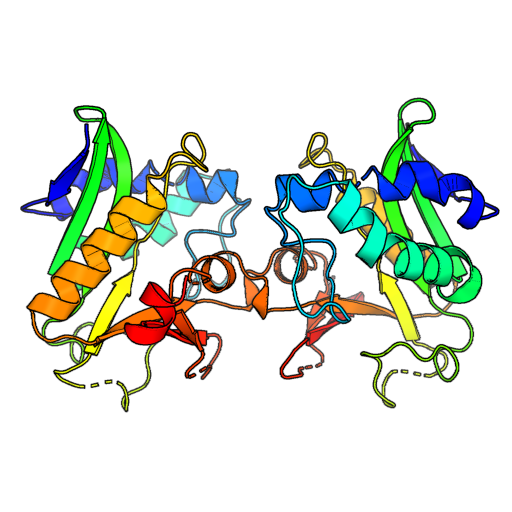 1.00 36.96 88 ARG B C 1
ATOM 2311 O O . ARG B 1 88 ? 1.830 20.289 52.183 1.00 36.64 88 ARG B O 1
ATOM 2319 N N . ILE B 1 89 ? 2.046 22.530 52.216 1.00 37.69 89 ILE B N 1
ATOM 2320 C CA . ILE B 1 89 ? 3.468 22.479 51.896 1.00 39.71 89 ILE B CA 1
ATOM 2321 C C . ILE B 1 89 ? 4.332 21.835 52.968 1.00 41.38 89 ILE B C 1
ATOM 2322 O O . ILE B 1 89 ? 5.462 21.432 52.700 1.00 42.09 89 ILE B O 1
ATOM 2327 N N . LYS B 1 90 ? 3.802 21.734 54.180 1.00 43.56 90 LYS B N 1
ATOM 2328 C CA . LYS B 1 90 ? 4.551 21.128 55.273 1.00 47.24 90 LYS B CA 1
ATOM 2329 C C . LYS B 1 90 ? 4.572 19.606 55.178 1.00 48.80 90 LYS B C 1
ATOM 2330 O O . LYS B 1 90 ? 5.165 18.936 56.022 1.00 50.48 90 LYS B O 1
ATOM 2336 N N . GLU B 1 91 ? 3.938 19.061 54.143 1.00 49.30 91 GLU B N 1
ATOM 2337 C CA . GLU B 1 91 ? 3.881 17.617 53.968 1.00 48.69 91 GLU B CA 1
ATOM 2338 C C . GLU B 1 91 ? 4.154 17.175 52.539 1.00 47.36 91 GLU B C 1
ATOM 2339 O O . GLU B 1 91 ? 3.474 16.294 52.014 1.00 47.33 91 GLU B O 1
ATOM 2345 N N . LYS B 1 92 ? 5.150 17.782 51.907 1.00 44.87 92 LYS B N 1
ATOM 2346 C CA . LYS B 1 92 ? 5.488 17.414 50.541 1.00 44.42 92 LYS B CA 1
ATOM 2347 C C . LYS B 1 92 ? 6.942 16.966 50.436 1.00 43.45 92 LYS B C 1
ATOM 2348 O O . LYS B 1 92 ? 7.443 16.720 49.341 1.00 43.13 92 LYS B O 1
ATOM 2354 N N . GLY B 1 93 ? 7.614 16.864 51.578 1.00 43.77 93 GLY B N 1
ATOM 2355 C CA . GLY B 1 93 ? 9.001 16.439 51.585 1.00 43.69 93 GLY B CA 1
ATOM 2356 C C . GLY B 1 93 ? 9.954 17.509 51.099 1.00 44.72 93 GLY B C 1
ATOM 2357 O O . GLY B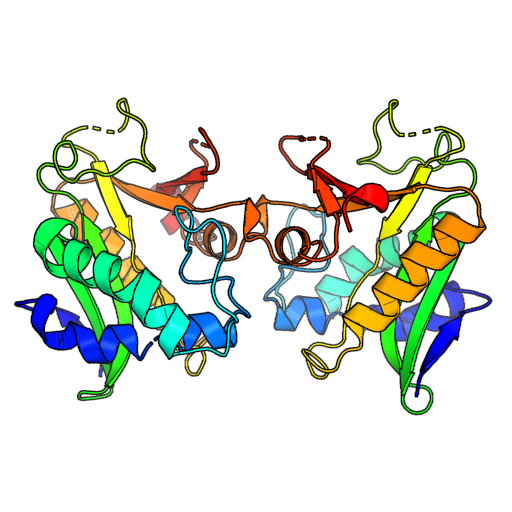 1 93 ? 11.112 17.229 50.792 1.00 44.04 93 GLY B O 1
ATOM 2358 N N . ILE B 1 94 ? 9.472 18.743 51.026 1.00 45.47 94 ILE B N 1
ATOM 2359 C CA . ILE B 1 94 ? 10.307 19.846 50.575 1.00 47.47 94 ILE B CA 1
ATOM 2360 C C . ILE B 1 94 ? 11.415 20.115 51.586 1.00 48.69 94 ILE B C 1
ATOM 2361 O O . ILE B 1 94 ? 11.144 20.417 52.747 1.00 48.92 94 ILE B O 1
ATOM 2366 N N . TRP B 1 95 ? 12.664 20.012 51.140 1.00 51.77 95 TRP B N 1
ATOM 2367 C CA . TRP B 1 95 ? 13.806 20.236 52.023 1.00 54.60 95 TRP B CA 1
ATOM 2368 C C . TRP B 1 95 ? 14.536 21.548 51.759 1.00 56.15 95 TRP B C 1
ATOM 2369 O O . TRP B 1 95 ? 15.330 21.995 52.586 1.00 56.85 95 TRP B O 1
ATOM 2380 N N . TRP B 1 96 ? 14.266 22.163 50.611 1.00 57.54 96 TRP B N 1
ATOM 2381 C CA . TRP B 1 96 ? 14.920 23.416 50.238 1.00 58.80 96 TRP B CA 1
ATOM 2382 C C . TRP B 1 96 ? 14.190 24.655 50.740 1.00 59.61 96 TRP B C 1
ATOM 2383 O O . TRP B 1 96 ? 14.268 25.717 50.127 1.00 60.38 96 TRP B O 1
ATOM 2394 N N . VAL B 1 97 ? 13.483 24.515 51.857 1.00 60.03 97 VAL B N 1
ATOM 2395 C CA . VAL B 1 97 ? 12.745 25.629 52.438 1.00 60.69 97 VAL B CA 1
ATOM 2396 C C . VAL B 1 97 ? 12.758 25.532 53.955 1.00 61.26 97 VAL B C 1
ATOM 2397 O O . VAL B 1 97 ? 12.645 24.444 54.517 1.00 61.09 97 VAL B O 1
ATOM 2401 N N . PRO B 1 98 ? 12.894 26.677 54.638 1.00 62.25 98 PRO B N 1
ATOM 2402 C CA . PRO B 1 98 ? 12.921 26.712 56.103 1.00 62.70 98 PRO B CA 1
ATOM 2403 C C . PRO B 1 98 ? 11.553 26.427 56.730 1.00 63.25 98 PRO B C 1
ATOM 2404 O O . PRO B 1 98 ? 10.513 26.673 56.119 1.00 61.82 98 PRO B O 1
ATOM 2408 N N . GLU B 1 99 ? 11.571 25.906 57.953 1.00 64.83 99 GLU B N 1
ATOM 2409 C CA . GLU B 1 99 ? 10.348 25.574 58.673 1.00 66.37 99 GLU B CA 1
ATOM 2410 C C . GLU B 1 99 ? 9.556 26.836 59.003 1.00 66.67 99 GLU B C 1
ATOM 2411 O O . GLU B 1 99 ? 8.328 26.810 59.079 1.00 66.98 99 GLU B O 1
ATOM 2417 N N . GLU B 1 100 ? 10.266 27.941 59.192 1.00 67.42 100 GLU B N 1
ATOM 2418 C CA . GLU B 1 100 ? 9.631 29.208 59.534 1.00 67.99 100 GLU B CA 1
ATOM 2419 C C . GLU B 1 100 ? 8.858 29.797 58.365 1.00 67.38 100 GLU B C 1
ATOM 2420 O O . GLU B 1 100 ? 8.039 30.700 58.542 1.00 67.40 100 GLU B O 1
ATOM 2426 N N . LEU B 1 101 ? 9.112 29.279 57.170 1.00 67.18 101 LEU B N 1
ATOM 2427 C CA . LEU B 1 101 ? 8.450 29.782 55.977 1.00 66.90 101 LEU B CA 1
ATOM 2428 C C . LEU B 1 101 ? 7.522 28.746 55.348 1.00 67.00 101 LEU B C 1
ATOM 2429 O O . LEU B 1 101 ? 7.351 28.717 54.130 1.00 67.12 101 LEU B O 1
ATOM 2442 N N . ASN B 1 103 ? 4.128 28.308 56.206 1.00 60.16 103 ASN B N 1
ATOM 2443 C CA . ASN B 1 103 ? 2.796 28.620 56.715 1.00 55.92 103 ASN B CA 1
ATOM 2444 C C . ASN B 1 103 ? 1.769 28.639 55.592 1.00 53.50 103 ASN B C 1
ATOM 2445 O O . ASN B 1 103 ? 2.108 28.466 54.421 1.00 53.12 103 ASN B O 1
ATOM 2450 N N . GLU B 1 104 ? 0.513 28.857 55.963 1.00 51.10 104 GLU B N 1
ATOM 2451 C CA . GLU B 1 104 ? -0.587 28.902 55.012 1.00 49.77 104 GLU B CA 1
ATOM 2452 C C . GLU B 1 104 ? -0.546 30.131 54.104 1.00 46.54 104 GLU B C 1
ATOM 2453 O O . GLU B 1 104 ? -1.244 30.175 53.099 1.00 46.16 104 GLU B O 1
ATOM 2459 N N . LYS B 1 105 ? 0.269 31.123 54.446 1.00 43.86 105 LYS B N 1
ATOM 2460 C CA . LYS B 1 105 ? 0.344 32.337 53.635 1.00 42.29 105 LYS B CA 1
ATOM 2461 C C . LYS B 1 105 ? 1.412 32.228 52.553 1.00 39.58 105 LYS B C 1
ATOM 2462 O O . LYS B 1 105 ? 1.557 33.120 51.724 1.00 38.76 105 LYS B O 1
ATOM 2468 N N . VAL B 1 106 ? 2.149 31.124 52.556 1.00 38.46 106 VAL B N 1
ATOM 2469 C CA . VAL B 1 106 ? 3.220 30.927 51.590 1.00 35.03 106 VAL B CA 1
ATOM 2470 C C . VAL B 1 106 ? 2.826 30.173 50.323 1.00 33.69 106 VAL B C 1
ATOM 2471 O O . VAL B 1 106 ? 2.159 29.139 50.376 1.00 34.78 106 VAL B O 1
ATOM 2475 N N . GLY B 1 107 ? 3.258 30.718 49.189 1.00 31.60 107 GLY B N 1
ATOM 2476 C CA . GLY B 1 107 ? 3.005 30.117 47.891 1.00 30.06 107 GLY B CA 1
ATOM 2477 C C . GLY B 1 107 ? 4.341 29.919 47.198 1.00 27.55 107 GLY B C 1
ATOM 2478 O O . GLY B 1 107 ? 5.171 30.831 47.175 1.00 27.94 107 GLY B O 1
ATOM 2479 N N . LEU B 1 108 ? 4.571 28.735 46.643 1.00 24.39 108 LEU B N 1
ATOM 2480 C CA . LEU B 1 108 ? 5.843 28.467 45.981 1.00 23.14 108 LEU B CA 1
ATOM 2481 C C . LEU B 1 108 ? 5.740 28.377 44.466 1.00 22.89 108 LEU B C 1
ATOM 2482 O O . LEU B 1 108 ? 4.795 27.802 43.918 1.00 20.59 108 LEU B O 1
ATOM 2487 N N . ILE B 1 109 ? 6.721 28.967 43.796 1.00 21.84 109 ILE B N 1
ATOM 2488 C CA . ILE B 1 109 ? 6.789 28.936 42.344 1.00 22.39 109 ILE B CA 1
ATOM 2489 C C . ILE B 1 109 ? 8.036 28.125 42.011 1.00 20.57 109 ILE B C 1
ATOM 2490 O O . ILE B 1 109 ? 9.120 28.428 42.500 1.00 21.97 109 ILE B O 1
ATOM 2495 N N . GLU B 1 110 ? 7.877 27.093 41.192 1.00 20.34 110 GLU B N 1
ATOM 2496 C CA . GLU B 1 110 ? 8.993 26.232 40.803 1.00 21.94 110 GLU B CA 1
ATOM 2497 C C . GLU B 1 110 ? 8.799 25.769 39.365 1.00 20.58 110 GLU B C 1
ATOM 2498 O O . GLU B 1 110 ? 7.860 26.189 38.684 1.00 17.07 110 GLU B O 1
ATOM 2504 N N . PHE B 1 111 ? 9.700 24.901 38.913 1.00 19.62 111 PHE B N 1
ATOM 2505 C CA . PHE B 1 111 ? 9.618 24.329 37.580 1.00 19.32 111 PHE B CA 1
ATOM 2506 C C . PHE B 1 111 ? 9.416 25.401 36.501 1.00 20.31 111 PHE B C 1
ATOM 2507 O O . PHE B 1 111 ? 8.703 25.180 35.519 1.00 20.48 111 PHE B O 1
ATOM 2515 N N . PHE B 1 112 ? 10.051 26.559 36.684 1.00 20.66 112 PHE B N 1
ATOM 2516 C CA . PHE B 1 112 ? 9.942 27.667 35.736 1.00 19.82 112 PHE B CA 1
ATOM 2517 C C . PHE B 1 112 ? 11.039 27.608 34.690 1.00 21.97 112 PHE B C 1
ATOM 2518 O O . PHE B 1 112 ? 12.207 27.845 34.991 1.00 23.58 112 PHE B O 1
ATOM 2526 N N . VAL B 1 113 ? 10.668 27.298 33.456 1.00 21.93 113 VAL B N 1
ATOM 2527 C CA . VAL B 1 113 ? 11.659 27.240 32.402 1.00 23.08 113 VAL B CA 1
ATOM 2528 C C . VAL B 1 113 ? 11.062 27.622 31.075 1.00 22.91 113 VAL B C 1
ATOM 2529 O O . VAL B 1 113 ? 9.842 27.626 30.894 1.00 24.64 113 VAL B O 1
ATOM 2533 N N . VAL B 1 114 ? 11.945 27.945 30.143 1.00 22.98 114 VAL B N 1
ATOM 2534 C CA . VAL B 1 114 ? 11.544 28.297 28.798 1.00 22.78 114 VAL B CA 1
ATOM 2535 C C . VAL B 1 114 ? 12.508 27.606 27.842 1.00 23.28 114 VAL B C 1
ATOM 2536 O O . VAL B 1 114 ? 13.712 27.609 28.070 1.00 23.82 114 VAL B O 1
ATOM 2540 N N . ASP B 1 115 ? 11.964 27.011 26.785 1.00 24.88 115 ASP B N 1
ATOM 2541 C CA . ASP B 1 115 ? 12.750 26.322 25.760 1.00 24.98 115 ASP B CA 1
ATOM 2542 C C . ASP B 1 115 ? 13.838 27.282 25.268 1.00 25.73 115 ASP B C 1
ATOM 2543 O O . ASP B 1 115 ? 13.551 28.423 24.920 1.00 23.83 115 ASP B O 1
ATOM 2548 N N . PRO B 1 116 ? 15.097 26.823 25.220 1.00 27.49 116 PRO B N 1
ATOM 2549 C CA . PRO B 1 116 ? 16.225 27.651 24.773 1.00 29.32 116 PRO B CA 1
ATOM 2550 C C . PRO B 1 116 ? 16.016 28.317 23.413 1.00 30.58 116 PRO B C 1
ATOM 2551 O O . PRO B 1 116 ? 16.642 29.335 23.113 1.00 32.67 116 PRO B O 1
ATOM 2555 N N . GLU B 1 117 ? 15.127 27.752 22.603 1.00 30.81 117 GLU B N 1
ATOM 2556 C CA . GLU B 1 117 ? 14.834 28.290 21.275 1.00 32.03 117 GLU B CA 1
ATOM 2557 C C . GLU B 1 117 ? 13.900 29.502 21.313 1.00 30.58 117 GLU B C 1
ATOM 2558 O O . GLU B 1 117 ? 13.783 30.223 20.329 1.00 29.67 117 GLU B O 1
ATOM 2564 N N . PHE B 1 118 ? 13.239 29.739 22.439 1.00 30.36 118 PHE B N 1
ATOM 2565 C CA . PHE B 1 118 ? 12.301 30.854 22.515 1.00 30.75 118 PHE B CA 1
ATOM 2566 C C . PHE B 1 118 ? 12.624 31.927 23.551 1.00 31.80 118 PHE B C 1
ATOM 2567 O O . PHE B 1 118 ? 11.727 32.431 24.220 1.00 34.25 118 PHE B O 1
ATOM 2575 N N . GLN B 1 119 ? 13.899 32.283 23.672 1.00 32.65 119 GLN B N 1
ATOM 2576 C CA . GLN B 1 119 ? 14.339 33.299 24.625 1.00 33.65 119 GLN B CA 1
ATOM 2577 C C . GLN B 1 119 ? 14.058 34.723 24.181 1.00 33.03 119 GLN B C 1
ATOM 2578 O O . GLN B 1 119 ? 14.107 35.035 22.992 1.00 34.25 119 GLN B O 1
ATOM 2584 N N . GLY B 1 120 ? 13.780 35.586 25.154 1.00 33.69 120 GLY B N 1
ATOM 2585 C CA . GLY B 1 120 ? 13.520 36.987 24.866 1.00 32.20 120 GLY B CA 1
ATOM 2586 C C . GLY B 1 120 ? 12.312 37.231 23.991 1.00 33.07 120 GLY B C 1
ATOM 2587 O O . GLY B 1 120 ? 12.284 38.180 23.208 1.00 33.78 120 GLY B O 1
ATOM 2588 N N . LYS B 1 121 ? 11.303 36.377 24.127 1.00 32.50 121 LYS B N 1
ATOM 2589 C CA . LYS B 1 121 ? 10.093 36.512 23.336 1.00 30.65 121 LYS B CA 1
ATOM 2590 C C . LYS B 1 121 ? 8.883 36.805 24.211 1.00 29.03 121 LYS B C 1
ATOM 2591 O O . LYS B 1 121 ? 7.750 36.817 23.735 1.00 29.50 121 LYS B O 1
ATOM 2597 N N . GLY B 1 122 ? 9.127 37.038 25.494 1.00 27.04 122 GLY B N 1
ATOM 2598 C CA . GLY B 1 122 ? 8.038 37.339 26.401 1.00 24.76 122 GLY B CA 1
ATOM 2599 C C . GLY B 1 122 ? 7.397 36.125 27.043 1.00 24.97 122 GLY B C 1
ATOM 2600 O O . GLY B 1 122 ? 6.518 36.263 27.899 1.00 25.94 122 GLY B O 1
ATOM 2601 N N . ILE B 1 123 ? 7.824 34.930 26.649 1.00 22.41 123 ILE B N 1
ATOM 2602 C CA . ILE B 1 123 ? 7.242 33.721 27.219 1.00 20.48 123 ILE B CA 1
ATOM 2603 C C . ILE B 1 123 ? 7.449 33.664 28.734 1.00 19.92 123 ILE B C 1
ATOM 2604 O O . ILE B 1 123 ? 6.492 33.496 29.497 1.00 20.41 123 ILE B O 1
ATOM 2609 N N . GLY B 1 124 ? 8.691 33.831 29.171 1.00 20.24 124 GLY B N 1
ATOM 2610 C CA . GLY B 1 124 ? 8.987 33.794 30.593 1.00 18.27 124 GLY B CA 1
ATOM 2611 C C . GLY B 1 124 ? 8.159 34.761 31.424 1.00 19.61 124 GLY B C 1
ATOM 2612 O O . GLY B 1 124 ? 7.594 34.388 32.461 1.00 18.85 124 GLY B O 1
ATOM 2613 N N . SER B 1 125 ? 8.087 36.012 30.977 1.00 20.26 125 SER B N 1
ATOM 2614 C CA . SER B 1 125 ? 7.318 37.042 31.683 1.00 22.19 125 SER B CA 1
ATOM 2615 C C . SER B 1 125 ? 5.856 36.661 31.827 1.00 20.66 125 SER B C 1
ATOM 2616 O O . SER B 1 125 ? 5.273 36.784 32.903 1.00 22.38 125 SER B O 1
ATOM 2619 N N . THR B 1 126 ? 5.267 36.213 30.727 1.00 22.82 126 THR B N 1
ATOM 2620 C CA . THR B 1 126 ? 3.864 35.811 30.711 1.00 22.28 126 THR B CA 1
ATOM 2621 C C . THR B 1 126 ? 3.577 34.753 31.772 1.00 20.77 126 THR B C 1
ATOM 2622 O O . THR B 1 126 ? 2.644 34.894 32.551 1.00 21.20 126 THR B O 1
ATOM 2626 N N . LEU B 1 127 ? 4.387 33.699 31.795 1.00 20.56 127 LEU B N 1
ATOM 2627 C CA . LEU B 1 127 ? 4.217 32.610 32.750 1.00 19.22 127 LEU B CA 1
ATOM 2628 C C . LEU B 1 127 ? 4.381 33.054 34.195 1.00 19.86 127 LEU B C 1
ATOM 2629 O O . LEU B 1 127 ? 3.545 32.746 35.039 1.00 20.43 127 LEU B O 1
ATOM 2634 N N . LEU B 1 128 ? 5.461 33.778 34.471 1.00 21.05 128 LEU B N 1
ATOM 2635 C CA . LEU B 1 128 ? 5.754 34.257 35.820 1.00 22.55 128 LEU B CA 1
ATOM 2636 C C . LEU B 1 128 ? 4.660 35.196 36.311 1.00 24.46 128 LEU B C 1
ATOM 2637 O O . LEU B 1 128 ? 4.166 35.076 37.436 1.00 26.34 128 LEU B O 1
ATOM 2642 N N . GLU B 1 129 ? 4.293 36.142 35.459 1.00 26.93 129 GLU B N 1
ATOM 2643 C CA . GLU B 1 129 ? 3.249 37.097 35.794 1.00 28.34 129 GLU B CA 1
ATOM 2644 C C . GLU B 1 129 ? 1.945 36.334 36.039 1.00 27.47 129 GLU B C 1
ATOM 2645 O O . GLU B 1 129 ? 1.199 36.644 36.963 1.00 28.77 129 GLU B O 1
ATOM 2651 N N . PHE B 1 130 ? 1.666 35.328 35.222 1.00 26.49 130 PHE B N 1
ATOM 2652 C CA . PHE B 1 130 ? 0.451 34.562 35.425 1.00 27.13 130 PHE B CA 1
ATOM 2653 C C . PHE B 1 130 ? 0.523 33.899 36.800 1.00 27.07 130 PHE B C 1
ATOM 2654 O O . PHE B 1 130 ? -0.374 34.056 37.623 1.00 28.01 130 PHE B O 1
ATOM 2662 N N . ALA B 1 131 ? 1.605 33.163 37.040 1.00 26.63 131 ALA B N 1
ATOM 2663 C CA . ALA B 1 131 ? 1.817 32.459 38.303 1.00 25.96 131 ALA B CA 1
ATOM 2664 C C . ALA B 1 131 ? 1.691 33.377 39.512 1.00 26.20 131 ALA B C 1
ATOM 2665 O O . ALA B 1 131 ? 0.996 33.064 40.483 1.00 27.23 131 ALA B O 1
ATOM 2667 N N . VAL B 1 132 ? 2.373 34.510 39.459 1.00 25.64 132 VAL B N 1
ATOM 2668 C CA . VAL B 1 132 ? 2.324 35.460 40.562 1.00 27.27 132 VAL B CA 1
ATOM 2669 C C . VAL B 1 132 ? 0.892 35.906 40.853 1.00 27.02 132 VAL B C 1
ATOM 2670 O O . VAL B 1 132 ? 0.479 35.974 42.009 1.00 26.96 132 VAL B O 1
ATOM 2674 N N . LYS B 1 133 ? 0.146 36.211 39.796 1.00 28.73 133 LYS B N 1
ATOM 2675 C CA . LYS B 1 133 ? -1.232 36.678 39.924 1.00 30.68 133 LYS B CA 1
ATOM 2676 C C . LYS B 1 133 ? -2.125 35.605 40.537 1.00 31.49 133 LYS B C 1
ATOM 2677 O O . LYS B 1 133 ? -2.872 35.858 41.488 1.00 30.16 133 LYS B O 1
ATOM 2683 N N . ARG B 1 134 ? -2.043 34.403 39.981 1.00 28.78 134 ARG B N 1
ATOM 2684 C CA . ARG B 1 134 ? -2.831 33.285 40.469 1.00 29.04 134 ARG B CA 1
ATOM 2685 C C . ARG B 1 134 ? -2.556 33.076 41.963 1.00 28.58 134 ARG B C 1
ATOM 2686 O O . ARG B 1 134 ? -3.480 32.943 42.762 1.00 27.91 134 ARG B O 1
ATOM 2694 N N . LEU B 1 135 ? -1.282 33.070 42.344 1.00 29.31 135 LEU B N 1
ATOM 2695 C CA . LEU B 1 135 ? -0.922 32.868 43.745 1.00 28.88 135 LEU B CA 1
ATOM 2696 C C . LEU B 1 135 ? -1.531 33.953 44.641 1.00 29.82 135 LEU B C 1
ATOM 2697 O O . LEU B 1 135 ? -2.164 33.642 45.656 1.00 26.95 135 LEU B O 1
ATOM 2702 N N . ARG B 1 136 ? -1.353 35.219 44.264 1.00 30.22 136 ARG B N 1
ATOM 2703 C CA . ARG B 1 136 ? -1.910 36.327 45.046 1.00 32.85 136 ARG B CA 1
ATOM 2704 C C . ARG B 1 136 ? -3.426 36.172 45.218 1.00 33.43 136 ARG B C 1
ATOM 2705 O O . ARG B 1 136 ? -3.975 36.472 46.279 1.00 31.43 136 ARG B O 1
ATOM 2713 N N . SER B 1 137 ? -4.097 35.692 44.175 1.00 34.32 137 SER B N 1
ATOM 2714 C CA . SER B 1 137 ? -5.541 35.504 44.230 1.00 35.95 137 SER B CA 1
ATOM 2715 C C . SER B 1 137 ? -5.906 34.519 45.332 1.00 36.26 137 SER B C 1
ATOM 2716 O O . SER B 1 137 ? -6.802 34.782 46.129 1.00 36.16 137 SER B O 1
ATOM 2719 N N . LEU B 1 138 ? -5.205 33.388 45.369 1.00 35.75 138 LEU B N 1
ATOM 2720 C CA . LEU B 1 138 ? -5.439 32.364 46.382 1.00 36.04 138 LEU B CA 1
ATOM 2721 C C . LEU B 1 138 ? -4.989 32.840 47.756 1.00 35.47 138 LEU B C 1
ATOM 2722 O O . LEU B 1 138 ? -5.000 32.078 48.719 1.00 35.31 138 LEU B O 1
ATOM 2727 N N . GLY B 1 139 ? -4.584 34.100 47.843 1.00 35.59 139 GLY B N 1
ATOM 2728 C CA . GLY B 1 139 ? -4.137 34.642 49.112 1.00 35.99 139 GLY B CA 1
ATOM 2729 C C . GLY B 1 139 ? -2.807 34.071 49.565 1.00 37.18 139 GLY B C 1
ATOM 2730 O O . GLY B 1 139 ? -2.593 33.848 50.756 1.00 36.86 139 GLY B O 1
ATOM 2731 N N . LYS B 1 140 ? -1.906 33.835 48.618 1.00 36.12 140 LYS B N 1
ATOM 2732 C CA . LYS B 1 140 ? -0.597 33.293 48.946 1.00 35.91 140 LYS B CA 1
ATOM 2733 C C . LYS B 1 140 ? 0.493 34.263 48.509 1.00 35.76 140 LYS B C 1
ATOM 2734 O O . LYS B 1 140 ? 0.381 34.903 47.465 1.00 36.02 140 LYS B O 1
ATOM 2740 N N . ASP B 1 141 ? 1.540 34.378 49.320 1.00 35.55 141 ASP B N 1
ATOM 2741 C CA . ASP B 1 141 ? 2.665 35.249 48.995 1.00 33.34 141 ASP B CA 1
ATOM 2742 C C . ASP B 1 141 ? 3.654 34.390 48.206 1.00 31.82 141 ASP B C 1
ATOM 2743 O O . ASP B 1 141 ? 4.199 33.418 48.732 1.00 30.81 141 ASP B O 1
ATOM 2748 N N . PRO B 1 142 ? 3.898 34.738 46.931 1.00 31.06 142 PRO B N 1
ATOM 2749 C CA . PRO B 1 142 ? 4.828 33.966 46.100 1.00 28.91 142 PRO B CA 1
ATOM 2750 C C . PRO B 1 142 ? 6.299 34.032 46.507 1.00 28.72 142 PRO B C 1
ATOM 2751 O O . PRO B 1 142 ? 6.839 35.104 46.776 1.00 29.53 142 PRO B O 1
ATOM 2755 N N . TYR B 1 143 ? 6.925 32.859 46.564 1.00 28.77 143 TYR B N 1
ATOM 2756 C CA . TYR B 1 143 ? 8.335 32.709 46.909 1.00 28.64 143 TYR B CA 1
ATOM 2757 C C . TYR B 1 143 ? 8.989 31.777 45.893 1.00 28.85 143 TYR B C 1
ATOM 2758 O O . TYR B 1 143 ? 8.329 30.905 45.327 1.00 29.21 143 TYR B O 1
ATOM 2767 N N . VAL B 1 144 ? 10.286 31.968 45.672 1.00 28.13 144 VAL B N 1
ATOM 2768 C CA . VAL B 1 144 ? 11.062 31.123 44.774 1.00 26.58 144 VAL B CA 1
ATOM 2769 C C . VAL B 1 144 ? 12.366 30.764 45.476 1.00 25.86 144 VAL B C 1
ATOM 2770 O O . VAL B 1 144 ? 12.836 31.490 46.352 1.00 24.83 144 VAL B O 1
ATOM 2774 N N . VAL B 1 145 ? 12.941 29.634 45.087 1.00 25.29 145 VAL B N 1
ATOM 2775 C CA . VAL B 1 145 ? 14.191 29.176 45.669 1.00 25.43 145 VAL B CA 1
ATOM 2776 C C . VAL B 1 145 ? 15.234 29.092 44.564 1.00 24.22 145 VAL B C 1
ATOM 2777 O O . VAL B 1 145 ? 14.995 28.480 43.524 1.00 23.33 145 VAL B O 1
ATOM 2781 N N . THR B 1 146 ? 16.385 29.717 44.788 1.00 23.12 146 THR B N 1
ATOM 2782 C CA . THR B 1 146 ? 17.454 29.716 43.797 1.00 23.96 146 THR B CA 1
ATOM 2783 C C . THR B 1 146 ? 18.716 29.068 44.372 1.00 23.88 146 THR B C 1
ATOM 2784 O O . THR B 1 146 ? 18.838 28.909 45.584 1.00 25.75 146 THR B O 1
ATOM 2788 N N . PHE B 1 147 ? 19.642 28.689 43.500 1.00 23.77 147 PHE B N 1
ATOM 2789 C CA . PHE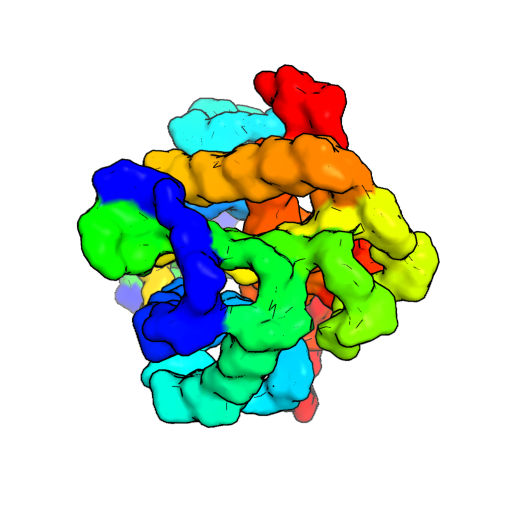 B 1 147 ? 20.883 28.044 43.919 1.00 26.67 147 PHE B CA 1
ATOM 2790 C C . PHE B 1 147 ? 22.089 28.879 43.460 1.00 25.01 147 PHE B C 1
ATOM 2791 O O . PHE B 1 147 ? 22.526 28.777 42.315 1.00 24.00 147 PHE B O 1
ATOM 2799 N N . PRO B 1 148 ? 22.643 29.716 44.356 1.00 24.82 148 PRO B N 1
ATOM 2800 C CA . PRO B 1 148 ? 23.797 30.571 44.033 1.00 24.55 148 PRO B CA 1
ATOM 2801 C C . PRO B 1 148 ? 25.012 29.896 43.392 1.00 23.23 148 PRO B C 1
ATOM 2802 O O . PRO B 1 148 ? 25.713 30.517 42.598 1.00 24.66 148 PRO B O 1
ATOM 2806 N N . ASN B 1 149 ? 25.254 28.635 43.728 1.00 22.98 149 ASN B N 1
ATOM 2807 C CA . ASN B 1 149 ? 26.374 27.886 43.168 1.00 23.42 149 ASN B CA 1
ATOM 2808 C C . ASN B 1 149 ? 26.266 27.672 41.656 1.00 23.07 149 ASN B C 1
ATOM 2809 O O . ASN B 1 149 ? 27.253 27.330 40.994 1.00 22.97 149 ASN B O 1
ATOM 2814 N N . LEU B 1 150 ? 25.069 27.859 41.112 1.00 20.27 150 LEU B N 1
ATOM 2815 C CA . LEU B 1 150 ? 24.856 27.687 39.679 1.00 19.66 150 LEU B CA 1
ATOM 2816 C C . LEU B 1 150 ? 25.218 28.942 38.877 1.00 20.87 150 LEU B C 1
ATOM 2817 O O . LEU B 1 150 ? 25.014 28.987 37.656 1.00 19.92 150 LEU B O 1
ATOM 2822 N N . GLU B 1 151 ? 25.761 29.956 39.555 1.00 20.73 151 GLU B N 1
ATOM 2823 C CA . GLU B 1 151 ? 26.179 31.182 38.872 1.00 20.84 151 GLU B CA 1
ATOM 2824 C C . GLU B 1 151 ? 27.232 30.762 37.843 1.00 20.71 151 GLU B C 1
ATOM 2825 O O . GLU B 1 151 ? 28.157 30.020 38.167 1.00 21.46 151 GLU B O 1
ATOM 2831 N N . ALA B 1 152 ? 27.074 31.236 36.607 1.00 21.71 152 ALA B N 1
ATOM 2832 C CA . ALA B 1 152 ? 27.955 30.890 35.487 1.00 22.22 152 ALA B CA 1
ATOM 2833 C C . ALA B 1 152 ? 29.441 30.705 35.776 1.00 22.34 152 ALA B C 1
ATOM 2834 O O . ALA B 1 152 ? 30.015 29.665 35.437 1.00 21.73 152 ALA B O 1
ATOM 2836 N N . TYR B 1 153 ? 30.077 31.707 36.376 1.00 21.30 153 TYR B N 1
ATOM 2837 C CA . TYR B 1 153 ? 31.505 31.595 36.678 1.00 20.28 153 TYR B CA 1
ATOM 2838 C C . TYR B 1 153 ? 31.808 30.540 37.739 1.00 19.85 153 TYR B C 1
ATOM 2839 O O . TYR B 1 153 ? 32.648 29.662 37.524 1.00 18.85 153 TYR B O 1
ATOM 2848 N N . SER B 1 154 ? 31.121 30.621 38.873 1.00 20.06 154 SER B N 1
ATOM 2849 C CA . SER B 1 154 ? 31.315 29.657 39.950 1.00 23.41 154 SER B CA 1
ATOM 2850 C C . SER B 1 154 ? 31.204 28.229 39.424 1.00 23.43 154 SER B C 1
ATOM 2851 O O . SER B 1 154 ? 32.104 27.410 39.626 1.00 23.11 154 SER B O 1
ATOM 2854 N N . TYR B 1 155 ? 30.082 27.939 38.770 1.00 23.38 155 TYR B N 1
ATOM 2855 C CA . TYR B 1 155 ? 29.819 26.607 38.219 1.00 23.31 155 TYR B CA 1
ATOM 2856 C C . TYR B 1 155 ? 30.976 26.157 37.323 1.00 22.40 155 TYR B C 1
ATOM 2857 O O . TYR B 1 155 ? 31.493 25.045 37.463 1.00 19.73 155 TYR B O 1
ATOM 2866 N N . TYR B 1 156 ? 31.402 27.034 36.423 1.00 22.35 156 TYR B N 1
ATOM 2867 C CA . TYR B 1 156 ? 32.491 26.703 35.518 1.00 23.44 156 TYR B CA 1
ATOM 2868 C C . TYR B 1 156 ? 33.793 26.473 36.277 1.00 24.03 156 TYR B C 1
ATOM 2869 O O . TYR B 1 156 ? 34.474 25.466 36.064 1.00 26.73 156 TYR B O 1
ATOM 2878 N N . TYR B 1 157 ? 34.146 27.391 37.170 1.00 23.65 157 TYR B N 1
ATOM 2879 C CA . TYR B 1 157 ? 35.386 27.229 37.930 1.00 24.00 157 TYR B CA 1
ATOM 2880 C C . TYR B 1 157 ? 35.394 25.998 38.833 1.00 24.59 157 TYR B C 1
ATOM 2881 O O . TYR B 1 157 ? 36.405 25.322 38.941 1.00 22.23 157 TYR B O 1
ATOM 2898 N N . LYS B 1 159 ? 33.998 23.295 38.340 1.00 34.57 159 LYS B N 1
ATOM 2899 C CA . LYS B 1 159 ? 34.154 22.141 37.467 1.00 35.10 159 LYS B CA 1
ATOM 2900 C C . LYS B 1 159 ? 35.620 22.013 37.064 1.00 35.58 159 LYS B C 1
ATOM 2901 O O . LYS B 1 159 ? 36.062 20.950 36.632 1.00 35.41 159 LYS B O 1
ATOM 2907 N N . LYS B 1 160 ? 36.371 23.104 37.209 1.00 36.42 160 LYS B N 1
ATOM 2908 C CA . LYS B 1 160 ? 37.784 23.129 36.840 1.00 35.01 160 LYS B CA 1
ATOM 2909 C C . LYS B 1 160 ? 38.784 23.069 37.997 1.00 33.24 160 LYS B C 1
ATOM 2910 O O . LYS B 1 160 ? 39.907 23.561 37.877 1.00 32.34 160 LYS B O 1
ATOM 2916 N N . GLY B 1 161 ? 38.378 22.473 39.112 1.00 32.52 161 GLY B N 1
ATOM 2917 C CA . GLY B 1 161 ? 39.278 22.341 40.245 1.00 32.46 161 GLY B CA 1
ATOM 2918 C C . GLY B 1 161 ? 39.267 23.466 41.262 1.00 33.47 161 GLY B C 1
ATOM 2919 O O . GLY B 1 161 ? 40.086 23.480 42.181 1.00 34.23 161 GLY B O 1
ATOM 2920 N N . PHE B 1 162 ? 38.355 24.418 41.111 1.00 31.62 162 PHE B N 1
ATOM 2921 C CA . PHE B 1 162 ? 38.295 25.512 42.064 1.00 30.42 162 PHE B CA 1
ATOM 2922 C C . PHE B 1 162 ? 37.330 25.193 43.192 1.00 31.57 162 PHE B C 1
ATOM 2923 O O . PHE B 1 162 ? 36.266 24.604 42.980 1.00 31.83 162 PHE B O 1
ATOM 2931 N N . ARG B 1 163 ? 37.717 25.578 44.401 1.00 32.76 163 ARG B N 1
ATOM 2932 C CA . ARG B 1 163 ? 36.905 25.328 45.581 1.00 33.78 163 ARG B CA 1
ATOM 2933 C C . ARG B 1 163 ? 36.738 26.632 46.355 1.00 32.67 163 ARG B C 1
ATOM 2934 O O . ARG B 1 163 ? 37.629 27.482 46.353 1.00 30.91 163 ARG B O 1
ATOM 2942 N N . GLU B 1 164 ? 35.599 26.783 47.018 1.00 31.88 164 GLU B N 1
ATOM 2943 C CA . GLU B 1 164 ? 35.314 27.982 47.800 1.00 32.78 164 GLU B CA 1
ATOM 2944 C C . GLU B 1 164 ? 36.182 28.052 49.056 1.00 31.53 164 GLU B C 1
ATOM 2945 O O . GLU B 1 164 ? 36.406 27.035 49.717 1.00 32.31 164 GLU B O 1
ATOM 2951 N N . ILE B 1 165 ? 36.692 29.243 49.366 1.00 29.49 165 ILE B N 1
ATOM 2952 C CA . ILE B 1 165 ? 37.500 29.438 50.573 1.00 30.51 165 ILE B CA 1
ATOM 2953 C C . ILE B 1 165 ? 36.959 30.563 51.447 1.00 28.48 165 ILE B C 1
ATOM 2954 O O . ILE B 1 165 ? 37.020 30.484 52.666 1.00 25.79 165 ILE B O 1
ATOM 2967 N N . ARG B 1 167 ? 33.624 33.521 51.786 1.00 27.61 167 ARG B N 1
ATOM 2968 C CA . ARG B 1 167 ? 32.332 33.984 51.319 1.00 29.92 167 ARG B CA 1
ATOM 2969 C C . ARG B 1 167 ? 31.968 35.343 51.904 1.00 30.07 167 ARG B C 1
ATOM 2970 O O . ARG B 1 167 ? 32.174 35.603 53.093 1.00 30.82 167 ARG B O 1
ATOM 2978 N N . TYR B 1 168 ? 31.434 36.205 51.049 1.00 30.50 168 TYR B N 1
ATOM 2979 C CA . TYR B 1 168 ? 31.007 37.542 51.438 1.00 32.09 168 TYR B CA 1
ATOM 2980 C C . TYR B 1 168 ? 29.608 37.778 50.896 1.00 33.13 168 TYR B C 1
ATOM 2981 O O . TYR B 1 168 ? 29.138 37.035 50.037 1.00 33.01 168 TYR B O 1
ATOM 2990 N N . LYS B 1 169 ? 28.947 38.817 51.386 1.00 33.87 169 LYS B N 1
ATOM 2991 C CA . LYS B 1 169 ? 27.590 39.105 50.946 1.00 36.05 169 LYS B CA 1
ATOM 2992 C C . LYS B 1 169 ? 27.478 39.382 49.450 1.00 34.67 169 LYS B C 1
ATOM 2993 O O . LYS B 1 169 ? 26.517 38.956 48.814 1.00 36.23 169 LYS B O 1
ATOM 2999 N N . GLU B 1 170 ? 28.459 40.073 48.881 1.00 34.19 170 GLU B N 1
ATOM 3000 C CA . GLU B 1 170 ? 28.414 40.398 47.458 1.00 33.42 170 GLU B CA 1
ATOM 3001 C C . GLU B 1 170 ? 29.329 39.556 46.567 1.00 30.28 170 GLU B C 1
ATOM 3002 O O . GLU B 1 170 ? 29.283 39.685 45.347 1.00 29.82 170 GLU B O 1
ATOM 3008 N N . PHE B 1 171 ? 30.154 38.694 47.155 1.00 25.05 171 PHE B N 1
ATOM 3009 C CA . PHE B 1 171 ? 31.038 37.872 46.336 1.00 22.83 171 PHE B CA 1
ATOM 3010 C C . PHE B 1 171 ? 31.564 36.658 47.080 1.00 19.38 171 PHE B C 1
ATOM 3011 O O . PHE B 1 171 ? 31.466 36.576 48.296 1.00 20.57 171 PHE B O 1
ATOM 3019 N N . VAL B 1 172 ? 32.120 35.705 46.341 1.00 19.70 172 VAL B N 1
ATOM 3020 C CA . VAL B 1 172 ? 32.689 34.521 46.967 1.00 20.94 172 VAL B CA 1
ATOM 3021 C C . VAL B 1 172 ? 34.042 34.232 46.324 1.00 21.22 172 VAL B C 1
ATOM 3022 O O . VAL B 1 172 ? 34.167 34.198 45.102 1.00 24.17 172 VAL B O 1
ATOM 3026 N N . ILE B 1 173 ? 35.064 34.045 47.149 1.00 18.55 173 ILE B N 1
ATOM 3027 C CA . ILE B 1 173 ? 36.397 33.798 46.625 1.00 20.97 173 ILE B CA 1
ATOM 3028 C C . ILE B 1 173 ? 36.648 32.302 46.434 1.00 20.06 173 ILE B C 1
ATOM 3029 O O . ILE B 1 173 ? 36.292 31.499 47.287 1.00 20.22 173 ILE B O 1
ATOM 3034 N N . LEU B 1 174 ? 37.245 31.930 45.309 1.00 20.53 174 LEU B N 1
ATOM 3035 C CA . LEU B 1 174 ? 37.547 30.520 45.055 1.00 23.60 174 LEU B CA 1
ATOM 3036 C C . LEU B 1 174 ? 39.038 30.307 44.828 1.00 23.18 174 LEU B C 1
ATOM 3037 O O . LEU B 1 174 ? 39.702 31.112 44.177 1.00 24.68 174 LEU B O 1
ATOM 3042 N N . LYS B 1 175 ? 39.554 29.207 45.362 1.00 25.16 175 LYS B N 1
ATOM 3043 C CA . LYS B 1 175 ? 40.967 28.871 45.238 1.00 26.93 175 LYS B CA 1
ATOM 3044 C C . LYS B 1 175 ? 41.156 27.577 44.469 1.00 27.16 175 LYS B C 1
ATOM 3045 O O . LYS B 1 175 ? 40.417 26.616 44.673 1.00 27.77 175 LYS B O 1
ATOM 3051 N N . PHE B 1 176 ? 42.139 27.553 43.578 1.00 27.19 176 PHE B N 1
ATOM 3052 C CA . PHE B 1 176 ? 42.402 26.347 42.803 1.00 31.39 176 PHE B CA 1
ATOM 3053 C C . PHE B 1 176 ? 43.149 25.324 43.651 1.00 33.27 176 PHE B C 1
ATOM 3054 O O . PHE B 1 176 ? 44.169 25.640 44.255 1.00 33.39 176 PHE B O 1
ATOM 3062 N N . ASN B 1 177 ? 42.648 24.096 43.689 1.00 36.37 177 ASN B N 1
ATOM 3063 C CA . ASN B 1 177 ? 43.295 23.047 44.466 1.00 41.75 177 ASN B CA 1
ATOM 3064 C C . ASN B 1 177 ? 43.875 22.001 43.513 1.00 45.53 177 ASN B C 1
ATOM 3065 O O . ASN B 1 177 ? 43.173 21.079 43.083 1.00 45.14 177 ASN B O 1
ATOM 3070 N N . HIS B 1 178 ? 45.156 22.149 43.182 1.00 48.66 178 HIS B N 1
ATOM 3071 C CA . HIS B 1 178 ? 45.806 21.214 42.267 1.00 53.14 178 HIS B CA 1
ATOM 3072 C C . HIS B 1 178 ? 45.741 19.787 42.795 1.00 53.95 178 HIS B C 1
ATOM 3073 O O . HIS B 1 178 ? 45.405 18.860 42.060 1.00 54.34 178 HIS B O 1
ATOM 3080 N N . LYS B 1 179 ? 46.066 19.618 44.074 1.00 56.11 179 LYS B N 1
ATOM 3081 C CA . LYS B 1 179 ? 46.046 18.305 44.709 1.00 58.52 179 LYS B CA 1
ATOM 3082 C C . LYS B 1 179 ? 44.687 17.625 44.548 1.00 59.36 179 LYS B C 1
ATOM 3083 O O . LYS B 1 179 ? 44.587 16.401 44.612 1.00 59.50 179 LYS B O 1
ATOM 3089 N N . LYS B 1 180 ? 43.646 18.424 44.340 1.00 60.38 180 LYS B N 1
ATOM 3090 C CA . LYS B 1 180 ? 42.298 17.895 44.168 1.00 61.83 180 LYS B CA 1
ATOM 3091 C C . LYS B 1 180 ? 41.965 17.757 42.688 1.00 62.11 180 LYS B C 1
ATOM 3092 O O . LYS B 1 180 ? 41.287 16.815 42.278 1.00 62.16 180 LYS B O 1
ATOM 3098 N N . PHE B 1 181 ? 42.446 18.703 41.890 1.00 61.82 181 PHE B N 1
ATOM 3099 C CA . PHE B 1 181 ? 42.193 18.692 40.457 1.00 61.98 181 PHE B CA 1
ATOM 3100 C C . PHE B 1 181 ? 42.882 17.510 39.776 1.00 62.51 181 PHE B C 1
ATOM 3101 O O . PHE B 1 181 ? 42.208 16.817 38.984 1.00 62.30 181 PHE B O 1
#

Nearest PDB structures (foldseek):
  2gan-assembly1_B  TM=9.913E-01  e=3.259E-31  Pyrococcus horikoshii OT3
  1j4j-assembly2_B  TM=5.376E-01  e=4.829E-05  Pseudomonas amygdali pv. tabaci
  5icw-assembly3_D  TM=4.991E-01  e=8.301E-05  Homo sapiens
  2pr8-assembly1_B  TM=4.712E-01  e=2.175E-04  Salmonella enterica subsp. enterica serovar Typhimurium
  4psw-assembly1_A  TM=4.269E-01  e=6.625E-02  Saccharomyces cerevisiae S288C

B-factor: mean 32.04, std 12.39, range [9.98, 85.48]

Radius of gyration: 22.1 Å; Cα contacts (8 Å, |Δi|>4): 550; chains: 2; bounding box: 61×48×47 Å

Organism: Pyrococcus horikoshii (strain ATCC 700860 / DSM 12428 / JCM 9974 / NBRC 100139 / OT-3) (NCBI:txid70601)